Protein AF-A0A4Q6XRD0-F1 (afdb_monomer_lite)

Foldseek 3Di:
DPPVVVVCVVVVLVVLVVVLVVLVVVLVVLVVVQLVVLVVLVVVLVLLVVLLVLLLVLLLVLLVDDDPVSNVVSLVSNVVSLVVVVVSDDPPDPLCPQLNVLSVVSNVLSPDPRRDSVVSNVSSVSNVVSVCRVSVVSVVCSVVPDPVSVVVSVVSVVVSVVSVVVVVVVVVVPDDPPPPPPPPDPPDPDDDDDDDDDDDDDDDDDDDDDD

Organism: NCBI:txid2484750

pLDDT: mean 85.6, std 15.15, range [43.78, 98.25]

Radius of gyration: 39.35 Å; chains: 1; bounding box: 60×69×116 Å

Structure (mmCIF, N/CA/C/O backbone):
data_AF-A0A4Q6XRD0-F1
#
_entry.id   AF-A0A4Q6XRD0-F1
#
loop_
_atom_site.group_PDB
_atom_site.id
_atom_site.type_symbol
_atom_site.label_atom_id
_atom_site.label_alt_id
_atom_site.label_comp_id
_atom_site.label_asym_id
_atom_site.label_entity_id
_atom_site.label_seq_id
_atom_site.pdbx_PDB_ins_code
_atom_site.Cartn_x
_atom_site.Cartn_y
_atom_site.Cartn_z
_atom_site.occupancy
_atom_site.B_iso_or_equiv
_atom_site.auth_seq_id
_atom_site.auth_comp_id
_atom_site.auth_asym_id
_atom_site.auth_atom_id
_atom_site.pdbx_PDB_model_num
ATOM 1 N N . MET A 1 1 ? 32.239 2.045 -54.491 1.00 56.75 1 MET A N 1
ATOM 2 C CA . MET A 1 1 ? 32.049 1.843 -53.040 1.00 56.75 1 MET A CA 1
ATOM 3 C C . MET A 1 1 ? 33.299 1.148 -52.545 1.00 56.75 1 MET A C 1
ATOM 5 O O . MET A 1 1 ? 33.632 0.115 -53.117 1.00 56.75 1 MET A O 1
ATOM 9 N N . ASP A 1 2 ? 34.027 1.763 -51.616 1.00 71.25 2 ASP A N 1
ATOM 10 C CA . ASP A 1 2 ? 35.333 1.263 -51.177 1.00 71.25 2 ASP A CA 1
ATOM 11 C C . ASP A 1 2 ? 35.175 -0.155 -50.598 1.00 71.25 2 ASP A C 1
ATOM 13 O O . ASP A 1 2 ? 34.312 -0.333 -49.731 1.00 71.25 2 ASP A O 1
ATOM 17 N N . PRO A 1 3 ? 35.925 -1.177 -51.058 1.00 70.69 3 PRO A N 1
ATOM 18 C CA . PRO A 1 3 ? 35.856 -2.535 -50.507 1.00 70.69 3 PRO A CA 1
ATOM 19 C C . PRO A 1 3 ? 36.027 -2.546 -48.983 1.00 70.69 3 PRO A C 1
ATOM 21 O O . PRO A 1 3 ? 35.338 -3.296 -48.299 1.00 70.69 3 PRO A O 1
ATOM 24 N N . GLN A 1 4 ? 36.805 -1.599 -48.455 1.00 73.62 4 GLN A N 1
ATOM 25 C CA . GLN A 1 4 ? 36.983 -1.385 -47.025 1.00 73.62 4 GLN A CA 1
ATOM 26 C C . GLN A 1 4 ? 35.662 -1.115 -46.276 1.00 73.62 4 GLN A C 1
ATOM 28 O O . GLN A 1 4 ? 35.529 -1.544 -45.141 1.00 73.62 4 GLN A O 1
ATOM 33 N N . ILE A 1 5 ? 34.652 -0.468 -46.878 1.00 69.31 5 ILE A N 1
ATOM 34 C CA . ILE A 1 5 ? 33.365 -0.151 -46.216 1.00 69.31 5 ILE A CA 1
ATOM 35 C C . ILE A 1 5 ? 32.494 -1.403 -46.018 1.00 69.31 5 ILE A C 1
ATOM 37 O O . ILE A 1 5 ? 31.750 -1.489 -45.041 1.00 69.31 5 ILE A O 1
ATOM 41 N N . LYS A 1 6 ? 32.569 -2.386 -46.924 1.00 74.94 6 LYS A N 1
ATOM 42 C CA . LYS A 1 6 ? 31.751 -3.608 -46.832 1.00 74.94 6 LYS A CA 1
ATOM 43 C C . LYS A 1 6 ? 32.192 -4.518 -45.686 1.00 74.94 6 LYS A C 1
ATOM 45 O O . LYS A 1 6 ? 31.341 -5.170 -45.086 1.00 74.94 6 LYS A O 1
ATOM 50 N N . ASP A 1 7 ? 33.476 -4.498 -45.340 1.00 81.88 7 ASP A N 1
ATOM 51 C CA . ASP A 1 7 ? 34.045 -5.368 -44.308 1.00 81.88 7 ASP A CA 1
ATOM 52 C C . ASP A 1 7 ? 33.628 -4.958 -42.881 1.00 81.88 7 ASP A C 1
ATOM 54 O O . ASP A 1 7 ? 33.492 -5.812 -42.005 1.00 81.88 7 ASP A O 1
ATOM 58 N N . TRP A 1 8 ? 33.325 -3.674 -42.643 1.00 79.25 8 TRP A N 1
ATOM 59 C CA . TRP A 1 8 ? 32.849 -3.183 -41.336 1.00 79.25 8 TRP A CA 1
ATOM 60 C C . TRP A 1 8 ? 31.328 -3.262 -41.153 1.00 79.25 8 TRP A C 1
ATOM 62 O O . TRP A 1 8 ? 30.826 -3.025 -40.055 1.00 79.25 8 TRP A O 1
ATOM 72 N N . LEU A 1 9 ? 30.567 -3.603 -42.195 1.00 76.88 9 LEU A N 1
ATOM 73 C CA . LEU A 1 9 ? 29.106 -3.583 -42.134 1.00 76.88 9 LEU A CA 1
ATOM 74 C C . LEU A 1 9 ? 28.507 -4.684 -41.226 1.00 76.88 9 LEU A C 1
ATOM 76 O O . LEU A 1 9 ? 27.666 -4.354 -40.384 1.00 76.88 9 LEU A O 1
ATOM 80 N N . PRO A 1 10 ? 28.934 -5.964 -41.305 1.00 82.75 10 PRO A N 1
ATOM 81 C CA . PRO A 1 10 ? 28.426 -7.015 -40.419 1.00 82.75 10 PRO A CA 1
ATOM 82 C C . PRO A 1 10 ? 28.615 -6.751 -38.910 1.00 82.75 10 PRO A C 1
ATOM 84 O O . PRO A 1 10 ? 27.637 -6.905 -38.173 1.00 82.75 10 PRO A O 1
ATOM 87 N N . PRO A 1 11 ? 29.797 -6.327 -38.404 1.00 85.38 11 PRO A N 1
ATOM 88 C CA . PRO A 1 11 ? 29.962 -6.071 -36.973 1.00 85.38 11 PRO A CA 1
ATOM 89 C C . PRO A 1 11 ? 29.129 -4.879 -36.482 1.00 85.38 11 PRO A C 1
ATOM 91 O O . PRO A 1 11 ? 28.622 -4.923 -35.362 1.00 85.38 11 PRO A O 1
ATOM 94 N N . VAL A 1 12 ? 28.910 -3.851 -37.312 1.00 81.94 12 VAL A N 1
ATOM 95 C CA . VAL A 1 12 ? 28.032 -2.716 -36.968 1.00 81.94 12 VAL A CA 1
ATOM 96 C C . VAL A 1 12 ? 26.572 -3.161 -36.838 1.00 81.94 12 VAL A C 1
ATOM 98 O O . VAL A 1 12 ? 25.898 -2.773 -35.884 1.00 81.94 12 VAL A O 1
ATOM 101 N N . ILE A 1 13 ? 26.091 -4.021 -37.742 1.00 81.25 13 ILE A N 1
ATOM 102 C CA . ILE A 1 13 ? 24.742 -4.606 -37.650 1.00 81.25 13 ILE A CA 1
ATOM 103 C C . ILE A 1 13 ? 24.612 -5.461 -36.383 1.00 81.25 13 ILE A C 1
ATOM 105 O O . ILE A 1 13 ? 23.622 -5.338 -35.661 1.00 81.25 13 ILE A O 1
ATOM 109 N N . GLY A 1 14 ? 25.616 -6.291 -36.083 1.00 85.75 14 GLY A N 1
ATOM 110 C CA . GLY A 1 14 ? 25.645 -7.106 -34.867 1.00 85.75 14 GLY A CA 1
ATOM 111 C C . GLY A 1 14 ? 25.597 -6.263 -33.590 1.00 85.75 14 GLY A C 1
ATOM 112 O O . GLY A 1 14 ? 24.813 -6.558 -32.688 1.00 85.75 14 GLY A O 1
ATOM 113 N N . LEU A 1 15 ? 26.367 -5.172 -33.538 1.00 87.44 15 LEU A N 1
ATOM 114 C CA . LEU A 1 15 ? 26.357 -4.223 -32.423 1.00 87.44 15 LEU A CA 1
ATOM 115 C C . LEU A 1 15 ? 24.984 -3.557 -32.255 1.00 87.44 15 LEU A C 1
ATOM 117 O O . LEU A 1 15 ? 24.461 -3.502 -31.142 1.00 87.44 15 LEU A O 1
ATOM 121 N N . ALA A 1 16 ? 24.380 -3.089 -33.351 1.00 84.44 16 ALA A N 1
ATOM 122 C CA . ALA A 1 16 ? 23.056 -2.471 -33.328 1.00 84.44 16 ALA A CA 1
ATOM 123 C C . ALA A 1 16 ? 21.972 -3.459 -32.862 1.00 84.44 16 ALA A C 1
ATOM 125 O O . ALA A 1 16 ? 21.151 -3.121 -32.009 1.00 84.44 16 ALA A O 1
ATOM 126 N N . GLY A 1 17 ? 22.003 -4.698 -33.361 1.00 87.75 17 GLY A N 1
ATOM 127 C CA . GLY A 1 17 ? 21.098 -5.764 -32.930 1.00 87.75 17 GLY A CA 1
ATOM 128 C C . GLY A 1 17 ? 21.258 -6.104 -31.446 1.00 87.75 17 GLY A C 1
ATOM 129 O O . GLY A 1 17 ? 20.265 -6.188 -30.723 1.00 87.75 17 GLY A O 1
ATOM 130 N N . GLY A 1 18 ? 22.500 -6.224 -30.967 1.00 92.62 18 GLY A N 1
ATOM 131 C CA . GLY A 1 18 ? 22.804 -6.447 -29.553 1.00 92.62 18 GLY A CA 1
ATOM 132 C C . GLY A 1 18 ? 22.316 -5.311 -28.650 1.00 92.62 18 GLY A C 1
ATOM 133 O O . GLY A 1 18 ? 21.754 -5.573 -27.587 1.00 92.62 18 GLY A O 1
ATOM 134 N N . LEU A 1 19 ? 22.447 -4.055 -29.092 1.00 91.94 19 LEU A N 1
ATOM 135 C CA . LEU A 1 19 ? 21.937 -2.890 -28.366 1.00 91.94 19 LEU A CA 1
ATOM 136 C C . LEU A 1 19 ? 20.408 -2.924 -28.243 1.00 91.94 19 LEU A C 1
ATOM 138 O O . LEU A 1 19 ? 19.878 -2.739 -27.148 1.00 91.94 19 LEU A O 1
ATOM 142 N N . VAL A 1 20 ? 19.695 -3.197 -29.340 1.00 91.56 20 VAL A N 1
ATOM 143 C CA . VAL A 1 20 ? 18.227 -3.307 -29.327 1.00 91.56 20 VAL A CA 1
ATOM 144 C C . VAL A 1 20 ? 17.778 -4.452 -28.418 1.00 91.56 20 VAL A C 1
ATOM 146 O O . VAL A 1 20 ? 16.895 -4.256 -27.583 1.00 91.56 20 VAL A O 1
ATOM 149 N N . ALA A 1 21 ? 18.415 -5.622 -28.518 1.00 94.06 21 ALA A N 1
ATOM 150 C CA . ALA A 1 21 ? 18.130 -6.753 -27.640 1.00 94.06 21 ALA A CA 1
ATOM 151 C C . ALA A 1 21 ? 18.360 -6.400 -26.158 1.00 94.06 21 ALA A C 1
ATOM 153 O O . ALA A 1 21 ? 17.515 -6.699 -25.312 1.00 94.06 21 ALA A O 1
ATOM 154 N N . GLY A 1 22 ? 19.454 -5.696 -25.848 1.00 95.56 22 GLY A N 1
ATOM 155 C CA . GLY A 1 22 ? 19.749 -5.204 -24.502 1.00 95.56 22 GLY A CA 1
ATOM 156 C C . GLY A 1 22 ? 18.691 -4.232 -23.970 1.00 95.56 22 GLY A C 1
ATOM 157 O O . GLY A 1 22 ? 18.263 -4.357 -22.823 1.00 95.56 22 GLY A O 1
ATOM 158 N N . LEU A 1 23 ? 18.203 -3.307 -24.804 1.00 93.94 23 LEU A N 1
ATOM 159 C CA . LEU A 1 23 ? 17.133 -2.371 -24.436 1.00 93.94 23 LEU A CA 1
ATOM 160 C C . LEU A 1 23 ? 15.799 -3.085 -24.172 1.00 93.94 23 LEU A C 1
ATOM 162 O O . LEU A 1 23 ? 15.094 -2.739 -23.223 1.00 93.94 23 LEU A O 1
ATOM 166 N N . ILE A 1 24 ? 15.467 -4.109 -24.964 1.00 94.19 24 ILE A N 1
ATOM 167 C CA . ILE A 1 24 ? 14.272 -4.941 -24.750 1.00 94.19 24 ILE A CA 1
ATOM 168 C C . ILE A 1 24 ? 14.383 -5.724 -23.433 1.00 94.19 24 ILE A C 1
ATOM 170 O O . ILE A 1 24 ? 13.422 -5.780 -22.658 1.00 94.19 24 ILE A O 1
ATOM 174 N N . ALA A 1 25 ? 15.554 -6.294 -23.140 1.00 96.50 25 ALA A N 1
ATOM 175 C CA . ALA A 1 25 ? 15.803 -6.979 -21.874 1.00 96.50 25 ALA A CA 1
ATOM 176 C C . ALA A 1 25 ? 15.676 -6.017 -20.678 1.00 96.50 25 ALA A C 1
ATOM 178 O O . ALA A 1 25 ? 14.995 -6.332 -19.700 1.00 96.50 25 ALA A O 1
ATOM 179 N N . ALA A 1 26 ? 16.247 -4.812 -20.779 1.00 93.62 26 ALA A N 1
ATOM 180 C CA . ALA A 1 26 ? 16.130 -3.774 -19.755 1.00 93.62 26 ALA A CA 1
ATOM 181 C C . ALA A 1 26 ? 14.670 -3.339 -19.526 1.00 93.62 26 ALA A C 1
ATOM 183 O O . ALA A 1 26 ? 14.238 -3.207 -18.380 1.00 93.62 26 ALA A O 1
ATOM 184 N N . MET A 1 27 ? 13.887 -3.173 -20.598 1.00 94.06 27 MET A N 1
ATOM 185 C CA . MET A 1 27 ? 12.453 -2.876 -20.514 1.00 94.06 27 MET A CA 1
ATOM 186 C C . MET A 1 27 ? 11.699 -3.969 -19.753 1.00 94.06 27 MET A C 1
ATOM 188 O O . MET A 1 27 ? 10.930 -3.675 -18.839 1.00 94.06 27 MET A O 1
ATOM 192 N N . SER A 1 28 ? 11.953 -5.230 -20.101 1.00 94.31 28 SER A N 1
ATOM 193 C CA . SER A 1 28 ? 11.305 -6.386 -19.474 1.00 94.31 28 SER A CA 1
ATOM 194 C C . SER A 1 28 ? 11.608 -6.453 -17.974 1.00 94.31 28 SER A C 1
ATOM 196 O O . SER A 1 28 ? 10.705 -6.669 -17.166 1.00 94.31 28 SER A O 1
ATOM 198 N N . ALA A 1 29 ? 12.859 -6.182 -17.586 1.00 94.12 29 ALA A N 1
ATOM 199 C CA . ALA A 1 29 ? 13.263 -6.118 -16.184 1.00 94.12 29 ALA A CA 1
ATOM 200 C C . ALA A 1 29 ? 12.547 -4.992 -15.417 1.00 94.12 29 ALA A C 1
ATOM 202 O O . ALA A 1 29 ? 12.096 -5.195 -14.288 1.00 94.12 29 ALA A O 1
ATOM 203 N N . VAL A 1 30 ? 12.401 -3.810 -16.027 1.00 93.38 30 VAL A N 1
ATOM 204 C CA . VAL A 1 30 ? 11.703 -2.685 -15.390 1.00 93.38 30 VAL A CA 1
ATOM 205 C C . VAL A 1 30 ? 10.213 -2.941 -15.232 1.00 93.38 30 VAL A C 1
ATOM 207 O O . VAL A 1 30 ? 9.686 -2.688 -14.151 1.00 93.38 30 VAL A O 1
ATOM 210 N N . ILE A 1 31 ? 9.553 -3.492 -16.250 1.00 92.12 31 ILE A N 1
ATOM 211 C CA . ILE A 1 31 ? 8.142 -3.889 -16.155 1.00 92.12 31 ILE A CA 1
ATOM 212 C C . ILE A 1 31 ? 7.956 -4.903 -15.019 1.00 92.12 31 ILE A C 1
ATOM 214 O O . ILE A 1 31 ? 7.056 -4.747 -14.197 1.00 92.12 31 ILE A O 1
ATOM 218 N N . GLY A 1 32 ? 8.841 -5.901 -14.919 1.00 94.12 32 GLY A N 1
ATOM 219 C CA . GLY A 1 32 ? 8.807 -6.877 -13.829 1.00 94.12 32 GLY A CA 1
ATOM 220 C C . GLY A 1 32 ? 8.921 -6.228 -12.446 1.00 94.12 32 GLY A C 1
ATOM 221 O O . GLY A 1 32 ? 8.143 -6.543 -11.544 1.00 94.12 32 GLY A O 1
ATOM 222 N N . LYS A 1 33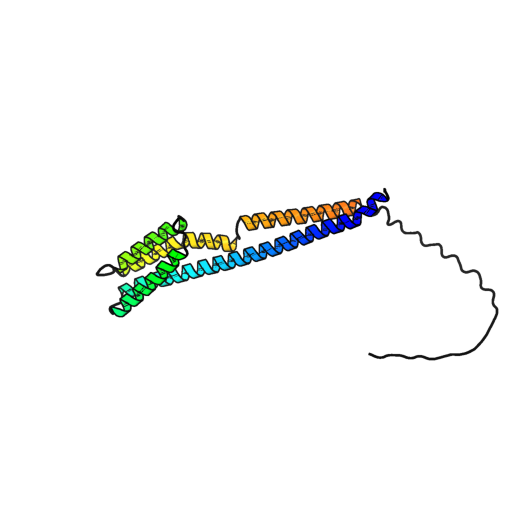 ? 9.844 -5.272 -12.281 1.00 94.12 33 LYS A N 1
ATOM 223 C CA . LYS A 1 33 ? 10.010 -4.533 -11.022 1.00 94.12 33 LYS A CA 1
ATOM 224 C C . LYS A 1 33 ? 8.784 -3.676 -10.688 1.00 94.12 33 LYS A C 1
ATOM 226 O O . LYS A 1 33 ? 8.352 -3.666 -9.539 1.00 94.12 33 LYS A O 1
ATOM 231 N N . GLU A 1 34 ? 8.224 -2.972 -11.668 1.00 94.44 34 GLU A N 1
ATOM 232 C CA . GLU A 1 34 ?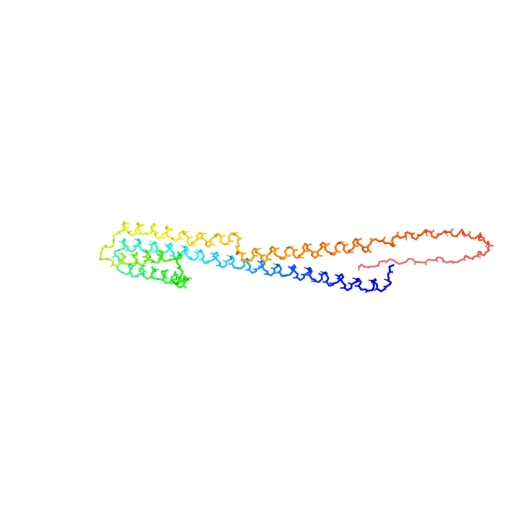 7.037 -2.127 -11.491 1.00 94.44 34 GLU A CA 1
ATOM 233 C C . GLU A 1 34 ? 5.810 -2.951 -11.090 1.00 94.44 34 GLU A C 1
ATOM 235 O O . GLU A 1 34 ? 5.121 -2.582 -10.139 1.00 94.44 34 GLU A O 1
ATOM 240 N N . ASN A 1 35 ? 5.586 -4.097 -11.740 1.00 93.12 35 ASN A N 1
ATOM 241 C CA . ASN A 1 35 ? 4.512 -5.021 -11.377 1.00 93.12 35 ASN A CA 1
ATOM 242 C C . ASN A 1 35 ? 4.652 -5.475 -9.921 1.00 93.12 35 ASN A C 1
ATOM 244 O O . ASN A 1 35 ? 3.696 -5.386 -9.154 1.00 93.12 35 ASN A O 1
ATOM 248 N N . LYS A 1 36 ? 5.865 -5.864 -9.506 1.00 95.94 36 LYS A N 1
ATOM 249 C CA . LYS A 1 36 ? 6.118 -6.298 -8.129 1.00 95.94 36 LYS A CA 1
ATOM 250 C C . LYS A 1 36 ? 5.899 -5.182 -7.105 1.00 95.94 36 LYS A C 1
ATOM 252 O O . LYS A 1 36 ? 5.325 -5.422 -6.048 1.00 95.94 36 LYS A O 1
ATOM 257 N N . ILE A 1 37 ? 6.329 -3.960 -7.414 1.00 95.62 37 ILE A N 1
ATOM 258 C CA . ILE A 1 37 ? 6.101 -2.795 -6.549 1.00 95.62 37 ILE A CA 1
ATOM 259 C C . ILE A 1 37 ? 4.604 -2.483 -6.448 1.00 95.62 37 ILE A C 1
ATOM 261 O O . ILE A 1 37 ? 4.114 -2.204 -5.356 1.00 95.62 37 ILE A O 1
ATOM 265 N N . SER A 1 38 ? 3.868 -2.571 -7.558 1.00 95.19 38 SER A N 1
ATOM 266 C CA . SER A 1 38 ? 2.417 -2.372 -7.571 1.00 95.19 38 SER A CA 1
ATOM 267 C C . SER A 1 38 ? 1.698 -3.422 -6.718 1.00 95.19 38 SER A C 1
ATOM 269 O O . SER A 1 38 ? 0.850 -3.059 -5.906 1.00 95.19 38 SER A O 1
ATOM 271 N N . GLU A 1 39 ? 2.094 -4.697 -6.810 1.00 96.19 39 GLU A N 1
ATOM 272 C CA . GLU A 1 39 ? 1.597 -5.772 -5.938 1.00 96.19 39 GLU A CA 1
ATOM 273 C C . GLU A 1 39 ? 1.872 -5.489 -4.455 1.00 96.19 39 GLU A C 1
ATOM 275 O O . GLU A 1 39 ? 0.970 -5.611 -3.628 1.00 96.19 39 GLU A O 1
ATOM 280 N N . PHE A 1 40 ? 3.094 -5.077 -4.100 1.00 96.62 40 PHE A N 1
ATOM 281 C CA . PHE A 1 40 ? 3.432 -4.742 -2.714 1.00 96.62 40 PHE A CA 1
ATOM 282 C C . PHE A 1 40 ? 2.626 -3.551 -2.193 1.00 96.62 40 PHE A C 1
ATOM 284 O O . PHE A 1 40 ? 2.148 -3.586 -1.060 1.00 96.62 40 PHE A O 1
ATOM 291 N N . ARG A 1 41 ? 2.413 -2.522 -3.021 1.00 95.69 41 ARG A N 1
ATOM 292 C CA . ARG A 1 41 ? 1.595 -1.363 -2.649 1.00 95.69 41 ARG A CA 1
ATOM 293 C C . ARG A 1 41 ? 0.119 -1.739 -2.495 1.00 95.69 41 ARG A C 1
ATOM 295 O O . ARG A 1 41 ? -0.518 -1.265 -1.563 1.00 95.69 41 ARG A O 1
ATOM 302 N N . GLN A 1 42 ? -0.424 -2.606 -3.350 1.00 97.06 42 GLN A N 1
ATOM 303 C CA . GLN A 1 42 ? -1.784 -3.137 -3.188 1.00 97.06 42 GLN A CA 1
ATOM 304 C C . GLN A 1 42 ? -1.925 -3.914 -1.879 1.00 97.06 42 GLN A C 1
ATOM 306 O O . GLN A 1 42 ? -2.821 -3.615 -1.096 1.00 97.06 42 GLN A O 1
ATOM 311 N N . ALA A 1 43 ? -0.992 -4.828 -1.596 1.00 97.44 43 ALA A N 1
ATOM 312 C CA . ALA A 1 43 ? -0.983 -5.588 -0.350 1.00 97.44 43 ALA A CA 1
ATOM 313 C C . ALA A 1 43 ? -0.903 -4.675 0.885 1.00 97.44 43 ALA A C 1
ATOM 315 O O . ALA A 1 43 ? -1.594 -4.912 1.874 1.00 97.44 43 ALA A O 1
ATOM 316 N N . TRP A 1 44 ? -0.107 -3.604 0.815 1.00 97.06 44 TRP A N 1
ATOM 317 C CA . TRP A 1 44 ? -0.049 -2.585 1.862 1.00 97.06 44 TRP A CA 1
ATOM 318 C C . TRP A 1 44 ? -1.383 -1.832 2.017 1.00 97.06 44 TRP A C 1
ATOM 320 O O . TRP A 1 44 ? -1.881 -1.728 3.135 1.00 97.06 44 TRP A O 1
ATOM 330 N N . ILE A 1 45 ? -2.016 -1.382 0.921 1.00 96.94 45 ILE A N 1
ATOM 331 C CA . ILE A 1 45 ? -3.325 -0.692 0.955 1.00 96.94 45 ILE A CA 1
ATOM 332 C C . ILE A 1 45 ? -4.390 -1.597 1.583 1.00 96.94 45 ILE A C 1
ATOM 334 O O . ILE A 1 45 ? -5.183 -1.146 2.411 1.00 96.94 45 ILE A O 1
ATOM 338 N N . ASP A 1 46 ? -4.433 -2.863 1.174 1.00 98.06 46 ASP A N 1
ATOM 339 C CA . ASP A 1 46 ? -5.432 -3.812 1.654 1.00 98.06 46 ASP A CA 1
ATOM 340 C C . ASP A 1 46 ? -5.211 -4.151 3.130 1.00 98.06 46 ASP A C 1
ATOM 342 O O . ASP A 1 46 ? -6.174 -4.164 3.898 1.00 98.06 46 ASP A O 1
ATOM 346 N N . ALA A 1 47 ? -3.956 -4.310 3.564 1.00 97.81 47 ALA A N 1
ATOM 347 C CA . ALA A 1 47 ? -3.625 -4.457 4.979 1.00 97.81 47 ALA A CA 1
ATOM 348 C C . ALA A 1 47 ? -4.067 -3.235 5.804 1.00 97.81 47 ALA A C 1
ATOM 350 O O . ALA A 1 47 ? -4.690 -3.410 6.851 1.00 97.81 47 ALA A O 1
ATOM 351 N N . GLN A 1 48 ? -3.840 -2.011 5.310 1.00 97.50 48 GLN A N 1
ATOM 352 C CA . GLN A 1 48 ? -4.297 -0.796 5.996 1.00 97.50 48 GLN A CA 1
ATOM 353 C C . GLN A 1 48 ? -5.819 -0.708 6.090 1.00 97.50 48 GLN A C 1
ATOM 355 O O . GLN A 1 48 ? -6.354 -0.351 7.137 1.00 97.50 48 GLN A O 1
ATOM 360 N N . ARG A 1 49 ? -6.547 -1.088 5.036 1.00 97.69 49 ARG A N 1
ATOM 361 C CA . ARG A 1 49 ? -8.017 -1.144 5.078 1.00 97.69 49 ARG A CA 1
ATOM 362 C C . ARG A 1 49 ? -8.525 -2.157 6.102 1.00 97.69 49 ARG A C 1
ATOM 364 O O . ARG A 1 49 ? -9.488 -1.860 6.805 1.00 97.69 49 ARG A O 1
ATOM 371 N N . ILE A 1 50 ? -7.892 -3.327 6.186 1.00 98.25 50 ILE A N 1
ATOM 372 C CA . ILE A 1 50 ? -8.248 -4.375 7.151 1.00 98.25 50 ILE A CA 1
ATOM 373 C C . ILE A 1 50 ? -8.014 -3.893 8.582 1.00 98.25 50 ILE A C 1
ATOM 375 O O . ILE A 1 50 ? -8.894 -4.059 9.428 1.00 98.25 50 ILE A O 1
ATOM 379 N N . ASP A 1 51 ? -6.869 -3.270 8.858 1.00 98.12 51 ASP A N 1
ATOM 380 C CA . ASP A 1 51 ? -6.556 -2.798 10.207 1.00 98.12 51 ASP A CA 1
ATOM 381 C C . ASP A 1 51 ? -7.448 -1.626 10.630 1.00 98.12 51 ASP A C 1
ATOM 383 O O . ASP A 1 51 ? -7.975 -1.651 11.740 1.00 98.12 51 ASP A O 1
ATOM 387 N N . LEU A 1 52 ? -7.742 -0.673 9.736 1.00 97.81 52 LEU A N 1
ATOM 388 C CA . LEU A 1 52 ? -8.712 0.399 10.005 1.00 97.81 52 LEU A CA 1
ATOM 389 C C . LEU A 1 52 ? -10.124 -0.149 10.268 1.00 97.81 52 LEU A C 1
ATOM 391 O O . LEU A 1 52 ? -10.821 0.315 11.173 1.00 97.81 52 LEU A O 1
ATOM 395 N N . ALA A 1 53 ? -10.563 -1.149 9.499 1.00 97.69 53 ALA A N 1
ATOM 396 C CA . ALA A 1 53 ? -11.857 -1.792 9.714 1.00 97.69 53 ALA A CA 1
ATOM 397 C C . ALA A 1 53 ? -11.903 -2.539 11.056 1.00 97.69 53 ALA A C 1
ATOM 399 O O . ALA A 1 53 ? -12.883 -2.416 11.787 1.00 97.69 53 ALA A O 1
ATOM 400 N N . THR A 1 54 ? -10.834 -3.263 11.395 1.00 97.88 54 THR A N 1
ATOM 401 C CA . THR A 1 54 ? -10.710 -4.000 12.661 1.00 97.88 54 THR A CA 1
ATOM 402 C C . THR A 1 54 ? -10.748 -3.039 13.842 1.00 97.88 54 THR A C 1
ATOM 404 O O . THR A 1 54 ? -11.608 -3.159 14.708 1.00 97.88 54 THR A O 1
ATOM 407 N N . LEU A 1 55 ? -9.881 -2.028 13.832 1.00 96.81 55 LEU A N 1
ATOM 408 C CA . LEU A 1 55 ? -9.793 -1.012 14.873 1.00 96.81 55 LEU A CA 1
ATOM 409 C C . LEU A 1 55 ? -11.144 -0.321 15.111 1.00 96.81 55 LEU A C 1
ATOM 411 O O . LEU A 1 55 ? -11.617 -0.229 16.243 1.00 96.81 55 LEU A O 1
ATOM 415 N N . THR A 1 56 ? -11.802 0.132 14.044 1.00 96.00 56 THR A N 1
ATOM 416 C CA . THR A 1 56 ? -13.070 0.860 14.186 1.00 96.00 56 THR A CA 1
ATOM 417 C C . THR A 1 56 ? -14.228 -0.043 14.610 1.00 96.00 56 THR A C 1
ATOM 419 O O . THR A 1 56 ? -15.142 0.418 15.298 1.00 96.00 56 THR A O 1
ATOM 422 N N . ALA A 1 57 ? -14.208 -1.324 14.233 1.00 96.19 57 ALA A N 1
ATOM 423 C CA . ALA A 1 57 ? -15.182 -2.306 14.695 1.00 96.19 57 ALA A CA 1
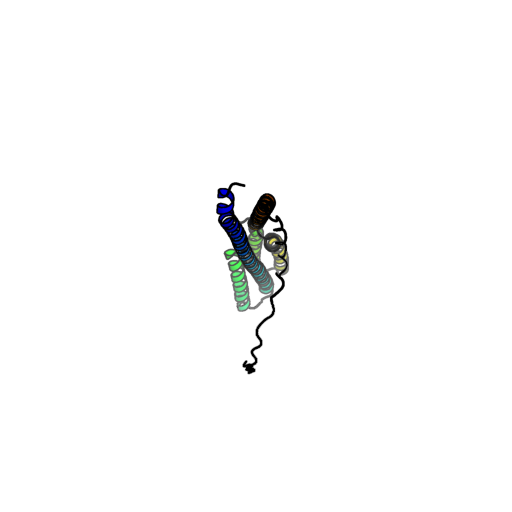ATOM 424 C C . ALA A 1 57 ? -15.006 -2.610 16.188 1.00 96.19 57 ALA A C 1
ATOM 426 O O . ALA A 1 57 ? -15.990 -2.576 16.932 1.00 96.19 57 ALA A O 1
ATOM 427 N N . GLU A 1 58 ? -13.768 -2.838 16.635 1.00 97.19 58 GLU A N 1
ATOM 428 C CA . GLU A 1 58 ? -13.479 -3.132 18.040 1.00 97.19 58 GLU A CA 1
ATOM 429 C C . GLU A 1 58 ? -13.790 -1.947 18.952 1.00 97.19 58 GLU A C 1
ATOM 431 O O . GLU A 1 58 ? -14.357 -2.147 20.024 1.00 97.19 58 GLU A O 1
ATOM 436 N N . ALA A 1 59 ? -13.545 -0.711 18.507 1.00 96.06 59 ALA A N 1
ATOM 437 C CA . ALA A 1 59 ? -13.906 0.482 19.270 1.00 96.06 59 ALA A CA 1
ATOM 438 C C . ALA A 1 59 ? -15.415 0.584 19.543 1.00 96.06 59 ALA A C 1
ATOM 440 O O . ALA A 1 59 ? -15.846 0.830 20.670 1.00 96.06 59 ALA A O 1
ATOM 441 N N . VAL A 1 60 ? -16.245 0.350 18.521 1.00 93.62 60 VAL A N 1
ATOM 442 C CA . VAL A 1 60 ? -17.707 0.385 18.677 1.00 93.62 60 VAL A CA 1
ATOM 443 C C . VAL A 1 60 ? -18.195 -0.787 19.530 1.00 93.62 60 VAL A C 1
ATOM 445 O O . VAL A 1 60 ? -19.091 -0.613 20.358 1.00 93.62 60 VAL A O 1
ATOM 448 N N . ALA A 1 61 ? -17.616 -1.973 19.345 1.00 94.12 61 ALA A N 1
ATOM 449 C CA . ALA A 1 61 ? -18.002 -3.157 20.100 1.00 94.12 61 ALA A CA 1
ATOM 450 C C . ALA A 1 61 ? -17.594 -3.065 21.579 1.00 94.12 61 ALA A C 1
ATOM 452 O O . ALA A 1 61 ? -18.348 -3.500 22.446 1.00 94.12 61 ALA A O 1
ATOM 453 N N . TYR A 1 62 ? -16.457 -2.434 21.879 1.00 94.44 62 TYR A N 1
ATOM 454 C CA . TYR A 1 62 ? -15.983 -2.178 23.237 1.00 94.44 62 TYR A CA 1
ATOM 455 C C . TYR A 1 62 ? -16.995 -1.377 24.070 1.00 94.44 62 TYR A C 1
ATOM 457 O O . TYR A 1 62 ? -17.226 -1.692 25.238 1.00 94.44 62 TYR A O 1
ATOM 465 N N . ALA A 1 63 ? -17.646 -0.374 23.473 1.00 91.75 63 ALA A N 1
ATOM 466 C CA . ALA A 1 63 ? -18.620 0.462 24.177 1.00 91.75 63 ALA A CA 1
ATOM 467 C C . ALA A 1 63 ? -19.921 -0.265 24.536 1.00 91.75 63 ALA A C 1
ATOM 469 O O . ALA A 1 63 ? -20.545 0.063 25.541 1.00 91.75 63 ALA A O 1
ATOM 470 N N . GLY A 1 64 ? -20.330 -1.242 23.721 1.00 90.31 64 GLY A N 1
ATOM 471 C CA . GLY A 1 64 ? -21.511 -2.068 23.987 1.00 90.31 64 GLY A CA 1
ATOM 472 C C . GLY A 1 64 ? -21.233 -3.280 24.876 1.00 90.31 64 GLY A C 1
ATOM 473 O O . GLY A 1 64 ? -22.169 -3.972 25.270 1.00 90.31 64 GLY A O 1
ATOM 474 N N . GLU A 1 65 ? -19.965 -3.563 25.169 1.00 93.88 65 GLU A N 1
ATOM 475 C CA . GLU A 1 65 ? -19.573 -4.729 25.947 1.00 93.88 65 GLU A CA 1
ATOM 476 C C . GLU A 1 65 ? -19.804 -4.491 27.444 1.00 93.88 65 GLU A C 1
ATOM 478 O O . GLU A 1 65 ? -19.541 -3.409 27.973 1.00 93.88 65 GLU A O 1
ATOM 483 N N . ILE A 1 66 ? -20.287 -5.515 28.143 1.00 92.12 66 ILE A N 1
ATOM 484 C CA . ILE A 1 66 ? -20.549 -5.463 29.591 1.00 92.12 66 ILE A CA 1
ATOM 485 C C . ILE A 1 66 ? -19.549 -6.358 30.325 1.00 92.12 66 ILE A C 1
ATOM 487 O O . ILE A 1 66 ? -19.145 -6.060 31.449 1.00 92.12 66 ILE A O 1
ATOM 491 N N . GLU A 1 67 ? -19.105 -7.436 29.679 1.00 95.81 67 GLU A N 1
ATOM 492 C CA . GLU A 1 67 ? -18.179 -8.390 30.268 1.00 95.81 67 GLU A CA 1
ATOM 493 C C . GLU A 1 67 ? -16.744 -7.836 30.271 1.00 95.81 67 GLU A C 1
ATOM 495 O O . GLU A 1 67 ? -16.172 -7.520 29.226 1.00 95.81 67 GLU A O 1
ATOM 500 N N . SER A 1 68 ? -16.136 -7.722 31.457 1.00 93.31 68 SER A N 1
ATOM 501 C CA . SER A 1 68 ? -14.801 -7.123 31.602 1.00 93.31 68 SER A CA 1
ATOM 502 C C . SER A 1 68 ? -13.705 -7.902 30.866 1.00 93.31 68 SER A C 1
ATOM 504 O O . SER A 1 68 ? -12.781 -7.283 30.348 1.00 93.31 68 SER A O 1
ATOM 506 N N . SER A 1 69 ? -13.794 -9.234 30.812 1.00 95.75 69 SER A N 1
ATOM 507 C CA . SER A 1 69 ? -12.869 -10.097 30.058 1.00 95.75 69 SER A CA 1
ATOM 508 C C . SER A 1 69 ? -12.884 -9.735 28.571 1.00 95.75 69 SER A C 1
ATOM 510 O O . SER A 1 69 ? -11.846 -9.415 27.996 1.00 95.75 69 SER A O 1
ATOM 512 N N . LYS A 1 70 ? -14.080 -9.663 27.977 1.00 96.19 70 LYS A N 1
ATOM 513 C CA . LYS A 1 70 ? -14.271 -9.276 26.578 1.00 96.19 70 LYS A CA 1
ATOM 514 C C . LYS A 1 70 ? -13.834 -7.843 26.309 1.00 96.19 70 LYS A C 1
ATOM 516 O O . LYS A 1 70 ? -13.255 -7.587 25.263 1.00 96.19 70 LYS A O 1
ATOM 521 N N . LYS A 1 71 ? -14.039 -6.901 27.237 1.00 94.94 71 LYS A N 1
ATOM 522 C CA . LYS A 1 71 ? -13.502 -5.536 27.080 1.00 94.94 71 LYS A CA 1
ATOM 523 C C . LYS A 1 71 ? -11.986 -5.526 26.927 1.00 94.94 71 LYS A C 1
ATOM 525 O O . LYS A 1 71 ? -11.479 -4.831 26.051 1.00 94.94 71 LYS A O 1
ATOM 530 N N . VAL A 1 72 ? -11.277 -6.301 27.747 1.00 95.88 72 VAL A N 1
ATOM 531 C CA . VAL A 1 72 ? -9.814 -6.423 27.659 1.00 95.88 72 VAL A CA 1
ATOM 532 C C . VAL A 1 72 ? -9.404 -7.037 26.321 1.00 95.88 72 VAL A C 1
ATOM 534 O O . VAL A 1 72 ? -8.507 -6.511 25.670 1.00 95.88 72 VAL A O 1
ATOM 537 N N . GLU A 1 73 ? -10.085 -8.093 25.873 1.00 97.19 73 GLU A N 1
ATOM 538 C CA . GLU A 1 73 ? -9.820 -8.719 24.570 1.00 97.19 73 GLU A CA 1
ATOM 539 C C . GLU A 1 73 ? -10.030 -7.744 23.403 1.00 97.19 73 GLU A C 1
ATOM 541 O O . GLU A 1 73 ? -9.171 -7.629 22.529 1.00 97.19 73 GLU A O 1
ATOM 546 N N . ARG A 1 74 ? -11.134 -6.989 23.411 1.00 96.81 74 ARG A N 1
ATOM 547 C CA . ARG A 1 74 ? -11.439 -5.984 22.380 1.00 96.81 74 ARG A CA 1
ATOM 548 C C . ARG A 1 74 ? -10.433 -4.844 22.369 1.00 96.81 74 ARG A C 1
ATOM 550 O O . ARG A 1 74 ? -9.996 -4.423 21.301 1.00 96.81 74 ARG A O 1
ATOM 557 N N . LEU A 1 75 ? -10.038 -4.361 23.546 1.00 96.69 75 LEU A N 1
ATOM 558 C CA . LEU A 1 75 ? -9.014 -3.326 23.667 1.00 96.69 75 LEU A CA 1
ATOM 559 C C . LEU A 1 75 ? -7.657 -3.826 23.155 1.00 96.69 75 LEU A C 1
ATOM 561 O O . LEU A 1 75 ? -6.984 -3.111 22.422 1.00 96.69 75 LEU A O 1
ATOM 565 N N . ALA A 1 76 ? -7.285 -5.069 23.468 1.00 97.88 76 ALA A N 1
ATOM 566 C CA . ALA A 1 76 ? -6.063 -5.679 22.953 1.00 97.88 76 ALA A CA 1
ATOM 567 C C . ALA A 1 76 ? -6.098 -5.852 21.424 1.00 97.88 76 ALA A C 1
ATOM 569 O O . ALA A 1 76 ? -5.092 -5.618 20.754 1.00 97.88 76 ALA A O 1
ATOM 570 N N . ALA A 1 77 ? -7.248 -6.227 20.854 1.00 98.00 77 ALA A N 1
ATOM 571 C CA . ALA A 1 77 ? -7.433 -6.326 19.407 1.00 98.00 77 ALA A CA 1
ATOM 572 C C . ALA A 1 77 ? -7.351 -4.953 18.716 1.00 98.00 77 ALA A C 1
ATOM 574 O O . ALA A 1 77 ? -6.691 -4.827 17.680 1.00 98.00 77 ALA A O 1
ATOM 575 N N . PHE A 1 78 ? -7.956 -3.923 19.318 1.00 98.00 78 PHE A N 1
ATOM 576 C CA . PHE A 1 78 ? -7.801 -2.530 18.901 1.00 98.00 78 PHE A CA 1
ATOM 577 C C . PHE A 1 78 ? -6.322 -2.120 18.906 1.00 98.00 78 PHE A C 1
ATOM 579 O O . PHE A 1 78 ? -5.823 -1.641 17.892 1.00 98.00 78 PHE A O 1
ATOM 586 N N . ASP A 1 79 ? -5.607 -2.370 20.005 1.00 97.94 79 ASP A N 1
ATOM 587 C CA . ASP A 1 79 ? -4.203 -1.979 20.169 1.00 97.94 79 ASP A CA 1
ATOM 588 C C . ASP A 1 79 ? -3.267 -2.688 19.208 1.00 97.94 79 ASP A C 1
ATOM 590 O O . ASP A 1 79 ? -2.359 -2.073 18.651 1.00 97.94 79 ASP A O 1
ATOM 594 N N . ALA A 1 80 ? -3.512 -3.970 18.955 1.00 98.25 80 ALA A N 1
ATOM 595 C CA . ALA A 1 80 ? -2.762 -4.712 17.960 1.00 98.25 80 ALA A CA 1
ATOM 596 C C . ALA A 1 80 ? -2.956 -4.118 16.556 1.00 98.25 80 ALA A C 1
ATOM 598 O O . ALA A 1 80 ? -1.983 -3.968 15.817 1.00 98.25 80 ALA A O 1
ATOM 599 N N . ALA A 1 81 ? -4.190 -3.762 16.179 1.00 98.12 81 ALA A N 1
ATOM 600 C CA . ALA A 1 81 ? -4.465 -3.120 14.894 1.00 98.12 81 ALA A CA 1
ATOM 601 C C . ALA A 1 81 ? -3.853 -1.711 14.818 1.00 98.12 81 ALA A C 1
ATOM 603 O O . ALA A 1 81 ? -3.250 -1.367 13.801 1.00 98.12 81 ALA A O 1
ATOM 604 N N . HIS A 1 82 ? -3.942 -0.936 15.902 1.00 97.06 82 HIS A N 1
ATOM 605 C CA . HIS A 1 82 ? -3.353 0.397 16.001 1.00 97.06 82 HIS A CA 1
ATOM 606 C C . HIS A 1 82 ? -1.832 0.356 15.814 1.00 97.06 82 HIS A C 1
ATOM 608 O O . HIS A 1 82 ? -1.304 0.996 14.908 1.00 97.06 82 HIS A O 1
ATOM 614 N N . ALA A 1 83 ? -1.140 -0.499 16.572 1.00 96.38 83 ALA A N 1
ATOM 615 C CA . ALA A 1 83 ? 0.306 -0.665 16.471 1.00 96.38 83 ALA A CA 1
ATOM 616 C C . ALA A 1 83 ? 0.742 -1.134 15.074 1.00 96.38 83 ALA A C 1
ATOM 618 O O . ALA A 1 83 ? 1.771 -0.701 14.563 1.00 96.38 83 ALA A O 1
ATOM 619 N N . ARG A 1 84 ? -0.036 -2.003 14.409 1.00 97.44 84 ARG A N 1
ATOM 620 C CA . ARG A 1 84 ? 0.260 -2.403 13.023 1.00 97.44 84 ARG A CA 1
ATOM 621 C C . ARG A 1 84 ? 0.183 -1.230 12.047 1.00 97.44 84 ARG A C 1
ATOM 623 O O . ARG A 1 84 ? 1.010 -1.173 11.141 1.00 97.44 84 ARG A O 1
ATOM 630 N N . ILE A 1 85 ? -0.776 -0.319 12.218 1.00 95.50 85 ILE A N 1
ATOM 631 C CA . ILE A 1 85 ? -0.864 0.906 11.411 1.00 95.50 85 ILE A CA 1
ATOM 632 C C . ILE A 1 85 ? 0.354 1.788 11.692 1.00 95.50 85 ILE A C 1
ATOM 634 O O . ILE A 1 85 ? 1.053 2.148 10.750 1.00 95.50 85 ILE A O 1
ATOM 638 N N . GLU A 1 86 ? 0.664 2.061 12.961 1.00 93.19 86 GLU A N 1
ATOM 639 C CA . GLU A 1 86 ? 1.808 2.900 13.342 1.00 93.19 86 GLU A CA 1
ATOM 640 C C . GLU A 1 86 ? 3.149 2.362 12.833 1.00 93.19 86 GLU A C 1
ATOM 642 O O . GLU A 1 86 ? 3.987 3.134 12.387 1.00 93.19 86 GLU A O 1
ATOM 647 N N . LEU A 1 87 ? 3.355 1.042 12.852 1.00 94.62 87 LEU A N 1
ATOM 648 C CA . LEU A 1 87 ? 4.597 0.428 12.370 1.00 94.62 87 LEU A CA 1
ATOM 649 C C . LEU A 1 87 ? 4.726 0.430 10.841 1.00 94.62 87 LEU A C 1
ATOM 651 O O . LEU A 1 87 ? 5.836 0.280 10.327 1.00 94.62 87 LEU A O 1
ATOM 655 N N . ARG A 1 88 ? 3.612 0.524 10.105 1.00 92.69 88 ARG A N 1
ATOM 656 C CA . ARG A 1 88 ? 3.627 0.603 8.635 1.00 92.69 88 ARG A CA 1
ATOM 657 C C . ARG A 1 88 ? 3.763 2.024 8.129 1.00 92.69 88 ARG A C 1
ATOM 659 O O . ARG A 1 88 ? 4.283 2.201 7.028 1.00 92.69 88 ARG A O 1
ATOM 666 N N . GLU A 1 89 ? 3.258 2.988 8.886 1.00 90.75 89 GLU A N 1
ATOM 667 C CA . GLU A 1 89 ? 3.303 4.384 8.496 1.00 90.75 89 GLU A CA 1
ATOM 668 C C . GLU A 1 89 ? 4.589 5.051 8.949 1.00 90.75 89 GLU A C 1
ATOM 670 O O . GLU A 1 89 ? 5.082 4.847 10.055 1.00 90.75 89 GLU A O 1
ATOM 675 N N . ASN A 1 90 ? 5.137 5.885 8.072 1.00 85.12 90 ASN A N 1
ATOM 676 C CA . ASN A 1 90 ? 6.262 6.718 8.438 1.00 85.12 90 ASN A CA 1
ATOM 677 C C . ASN A 1 90 ? 5.754 7.864 9.330 1.00 85.12 90 ASN A C 1
ATOM 679 O O . ASN A 1 90 ? 4.933 8.667 8.874 1.00 85.12 90 ASN A O 1
ATOM 683 N N . PRO A 1 91 ? 6.223 7.990 10.585 1.00 75.56 91 PRO A N 1
ATOM 684 C CA . PRO A 1 91 ? 5.702 8.999 11.494 1.00 75.56 91 PRO A CA 1
ATOM 685 C C . PRO A 1 91 ? 5.962 10.438 11.032 1.00 75.56 91 PRO A C 1
ATOM 687 O O . PRO A 1 91 ? 5.241 11.344 11.456 1.00 75.56 91 PRO A O 1
ATOM 690 N N . GLU A 1 92 ? 6.947 10.643 10.160 1.00 78.62 92 GLU A N 1
ATOM 691 C CA . GLU A 1 92 ? 7.334 11.948 9.621 1.00 78.62 92 GLU A CA 1
ATOM 692 C C . GLU A 1 92 ? 6.471 12.396 8.430 1.00 78.62 92 GLU A C 1
ATOM 694 O O . GLU A 1 92 ? 6.550 13.551 8.014 1.00 78.62 92 GLU A O 1
ATOM 699 N N . GLU A 1 93 ? 5.631 11.515 7.879 1.00 83.94 93 GLU A N 1
ATOM 700 C CA . GLU A 1 93 ? 4.799 11.847 6.723 1.00 83.94 93 GLU A CA 1
ATOM 701 C C . GLU A 1 93 ? 3.489 12.532 7.130 1.00 83.94 93 GLU A C 1
ATOM 703 O O . GLU A 1 93 ? 2.702 12.030 7.940 1.00 83.94 93 GLU A O 1
ATOM 708 N N . GLU A 1 94 ? 3.239 13.691 6.513 1.00 88.81 94 GLU A N 1
ATOM 709 C CA . GLU A 1 94 ? 2.063 14.531 6.764 1.00 88.81 94 GLU A CA 1
ATOM 710 C C . GLU A 1 94 ? 0.747 13.825 6.387 1.00 88.81 94 GLU A C 1
ATOM 712 O O . GLU A 1 94 ? -0.289 14.063 7.008 1.00 88.81 94 GLU A O 1
ATOM 717 N N . GLU A 1 95 ? 0.790 12.903 5.417 1.00 88.94 95 GLU A N 1
ATOM 718 C CA . GLU A 1 95 ? -0.396 12.259 4.835 1.00 88.94 95 GLU A CA 1
ATOM 719 C C . GLU A 1 95 ? -1.228 11.457 5.852 1.00 88.94 95 GLU A C 1
ATOM 721 O O . GLU A 1 95 ? -2.447 11.346 5.703 1.00 88.94 95 GLU A O 1
ATOM 726 N N . TRP A 1 96 ? -0.589 10.928 6.900 1.00 92.94 96 TRP A N 1
ATOM 727 C CA . TRP A 1 96 ? -1.236 10.109 7.933 1.00 92.94 96 TRP A CA 1
ATOM 728 C C . TRP A 1 96 ? -1.385 10.812 9.280 1.00 92.94 96 TRP A C 1
ATOM 730 O O . TRP A 1 96 ? -1.930 10.228 10.215 1.00 92.94 96 TRP A O 1
ATOM 740 N N . THR A 1 97 ? -0.931 12.058 9.413 1.00 92.38 97 THR A N 1
ATOM 741 C CA . THR A 1 97 ? -0.988 12.794 10.686 1.00 92.38 97 THR A CA 1
ATOM 742 C C . THR A 1 97 ? -2.422 12.978 11.175 1.00 92.38 97 THR A C 1
ATOM 744 O O . THR A 1 97 ? -2.711 12.719 12.341 1.00 92.38 97 THR A O 1
ATOM 747 N N . ALA A 1 98 ? -3.343 13.346 10.279 1.00 93.31 98 ALA A N 1
ATOM 748 C CA . ALA A 1 98 ? -4.755 13.506 10.626 1.00 93.31 98 ALA A CA 1
ATOM 749 C C . ALA A 1 98 ? -5.403 12.180 11.052 1.00 93.31 98 ALA A C 1
ATOM 751 O O . ALA A 1 98 ? -6.181 12.149 11.999 1.00 93.31 98 ALA A O 1
ATOM 752 N N . VAL A 1 99 ? -5.059 11.076 10.381 1.00 95.19 99 VAL A N 1
ATOM 753 C CA . VAL A 1 99 ? -5.578 9.750 10.737 1.00 95.19 99 VAL A CA 1
ATOM 754 C C . VAL A 1 99 ? -5.090 9.356 12.126 1.00 95.19 99 VAL A C 1
ATOM 756 O O . VAL A 1 99 ? -5.907 8.990 12.959 1.00 95.19 99 VAL A O 1
ATOM 759 N N . ARG A 1 100 ? -3.786 9.486 12.397 1.00 94.06 100 ARG A N 1
ATOM 760 C CA . ARG A 1 100 ? -3.184 9.154 13.698 1.00 94.06 100 ARG A CA 1
ATOM 761 C C . ARG A 1 100 ? -3.820 9.933 14.845 1.00 94.06 100 ARG A C 1
ATOM 763 O O . ARG A 1 100 ? -4.275 9.320 15.800 1.00 94.06 100 ARG A O 1
ATOM 770 N N . ALA A 1 101 ? -3.968 11.249 14.690 1.00 94.50 101 ALA A N 1
ATOM 771 C CA . ALA A 1 101 ? -4.619 12.083 15.699 1.00 94.50 101 ALA A CA 1
ATOM 772 C C . ALA A 1 101 ? -6.048 11.607 16.028 1.00 94.50 101 ALA A C 1
ATOM 774 O O . ALA A 1 101 ? -6.453 11.592 17.190 1.00 94.50 101 ALA A O 1
ATOM 775 N N . GLU A 1 102 ? -6.811 11.177 15.020 1.00 96.12 102 GLU A N 1
ATOM 776 C CA . GLU A 1 102 ? -8.156 10.636 15.230 1.00 96.12 102 GLU A CA 1
ATOM 777 C C . GLU A 1 102 ? -8.158 9.225 15.839 1.00 96.12 102 GLU A C 1
ATOM 779 O O . GLU A 1 102 ? -9.071 8.892 16.597 1.00 96.12 102 GLU A O 1
ATOM 784 N N . LEU A 1 103 ? -7.153 8.395 15.542 1.00 95.94 103 LEU A N 1
ATOM 785 C CA . LEU A 1 103 ? -6.984 7.073 16.156 1.00 95.94 103 LEU A CA 1
ATOM 786 C C . LEU A 1 103 ? -6.632 7.187 17.647 1.00 95.94 103 LEU A C 1
ATOM 788 O O . LEU A 1 103 ? -7.235 6.491 18.467 1.00 95.94 103 LEU A O 1
ATOM 792 N N . ASP A 1 104 ? -5.738 8.111 18.000 1.00 95.38 104 ASP A N 1
ATOM 793 C CA . ASP A 1 104 ? -5.375 8.411 19.388 1.00 95.38 104 ASP A CA 1
ATOM 794 C C . ASP A 1 104 ? -6.584 8.933 20.168 1.00 95.38 104 ASP A C 1
ATOM 796 O O . ASP A 1 104 ? -6.925 8.414 21.233 1.00 95.38 104 ASP A O 1
ATOM 800 N N . ALA A 1 105 ? -7.315 9.892 19.595 1.00 95.50 105 ALA A N 1
ATOM 801 C CA . ALA A 1 105 ? -8.529 10.417 20.210 1.00 95.50 105 ALA A CA 1
ATOM 802 C C . ALA A 1 105 ? -9.622 9.341 20.359 1.00 95.50 105 ALA A C 1
ATOM 804 O O . ALA A 1 105 ? -10.358 9.328 21.348 1.00 95.50 105 ALA A O 1
ATOM 805 N N . LEU A 1 106 ? -9.727 8.401 19.409 1.00 96.38 106 LEU A N 1
ATOM 806 C CA . LEU A 1 106 ? -10.645 7.265 19.518 1.00 96.38 106 LEU A CA 1
ATOM 807 C C . LEU A 1 106 ? -10.268 6.350 20.678 1.00 96.38 106 LEU A C 1
ATOM 809 O O . LEU A 1 106 ? -11.145 5.914 21.425 1.00 96.38 106 LEU A O 1
ATOM 813 N N . ARG A 1 107 ? -8.973 6.079 20.846 1.00 96.06 107 ARG A N 1
ATOM 814 C CA . ARG A 1 107 ? -8.469 5.303 21.975 1.00 96.06 107 ARG A CA 1
ATOM 815 C C . ARG A 1 107 ? -8.794 5.980 23.304 1.00 96.06 107 ARG A C 1
ATOM 817 O O . ARG A 1 107 ? -9.289 5.316 24.213 1.00 96.06 107 ARG A O 1
ATOM 824 N N . GLU A 1 108 ? -8.558 7.283 23.421 1.00 95.06 108 GLU A N 1
ATOM 825 C CA . GLU A 1 108 ? -8.906 8.050 24.623 1.00 95.06 108 GLU A CA 1
ATOM 826 C C . GLU A 1 108 ? -10.409 7.984 24.928 1.00 95.06 108 GLU A C 1
ATOM 828 O O . GLU A 1 108 ? -10.803 7.763 26.075 1.00 95.06 108 GLU A O 1
ATOM 833 N N . ASP A 1 109 ? -11.255 8.100 23.901 1.00 94.50 109 ASP A N 1
ATOM 834 C CA . ASP A 1 109 ? -12.708 7.999 24.043 1.00 94.50 109 ASP A CA 1
ATOM 835 C C . ASP A 1 109 ? -13.160 6.612 24.530 1.00 94.50 109 ASP A C 1
ATOM 837 O O . ASP A 1 109 ? -14.093 6.518 25.333 1.00 94.50 109 ASP A O 1
ATOM 841 N N . MET A 1 110 ? -12.490 5.535 24.102 1.00 94.44 110 MET A N 1
ATOM 842 C CA . MET A 1 110 ? -12.755 4.179 24.598 1.00 94.44 110 MET A CA 1
ATOM 843 C C . MET A 1 110 ? -12.408 4.019 26.080 1.00 94.44 110 MET A C 1
ATOM 845 O O . MET A 1 110 ? -13.073 3.269 26.790 1.00 94.44 110 MET A O 1
ATOM 849 N N . LEU A 1 111 ? -11.381 4.709 26.573 1.00 93.62 111 LEU A N 1
ATOM 850 C CA . LEU A 1 111 ? -10.923 4.577 27.959 1.00 93.62 111 LEU A CA 1
ATOM 851 C C . LEU A 1 111 ? -11.733 5.423 28.956 1.00 93.62 111 LEU A C 1
ATOM 853 O O . LEU A 1 111 ? -11.501 5.343 30.164 1.00 93.62 111 LEU A O 1
ATOM 857 N N . LYS A 1 112 ? -12.715 6.204 28.486 1.00 92.81 112 LYS A N 1
ATOM 858 C CA . LYS A 1 112 ? -13.627 6.957 29.357 1.00 92.81 112 LYS A CA 1
ATOM 859 C C . LYS A 1 112 ? -14.459 6.014 30.248 1.00 92.81 112 LYS A C 1
ATOM 861 O O . LYS A 1 112 ? -14.843 4.934 29.799 1.00 92.81 112 LYS A O 1
ATOM 866 N N . PRO A 1 113 ? -14.826 6.426 31.483 1.00 87.44 113 PRO A N 1
ATOM 867 C CA . PRO A 1 113 ? -15.612 5.591 32.403 1.00 87.44 113 PRO A CA 1
ATOM 868 C C . PRO A 1 113 ? -16.939 5.094 31.817 1.00 87.44 113 PRO A C 1
ATOM 870 O O . PRO A 1 113 ? -17.368 3.976 32.096 1.00 87.44 113 PRO A O 1
ATOM 873 N N . VAL A 1 114 ? -17.578 5.926 30.992 1.00 86.75 114 VAL A N 1
ATOM 874 C CA . VAL A 1 114 ? -18.773 5.581 30.220 1.00 86.75 114 VAL A CA 1
ATOM 875 C C . VAL A 1 114 ? -18.516 5.999 28.772 1.00 86.75 114 VAL A C 1
ATOM 877 O O . VAL A 1 114 ? -18.708 7.170 28.438 1.00 86.75 114 VAL A O 1
ATOM 880 N N . PRO A 1 115 ? -18.027 5.083 27.919 1.00 85.19 115 PRO A N 1
ATOM 881 C CA . PRO A 1 115 ? -17.793 5.380 26.514 1.00 85.19 115 PRO A CA 1
ATOM 882 C C . PRO A 1 115 ? -19.121 5.657 25.808 1.00 85.19 115 PRO A C 1
ATOM 884 O O . PRO A 1 115 ? -20.044 4.840 25.846 1.00 85.19 115 PRO A O 1
ATOM 887 N N . GLU A 1 116 ? -19.226 6.801 25.140 1.00 90.06 116 GLU A N 1
ATOM 888 C CA . GLU A 1 116 ? -20.435 7.166 24.409 1.00 90.06 116 GLU A CA 1
ATOM 889 C C . GLU A 1 116 ? -20.436 6.505 23.025 1.00 90.06 116 GLU A C 1
ATOM 891 O O . GLU A 1 116 ? -19.667 6.863 22.133 1.00 90.06 116 GLU A O 1
ATOM 896 N N . THR A 1 117 ? -21.323 5.527 22.820 1.00 89.19 117 THR A N 1
ATOM 897 C CA . THR A 1 117 ? -21.365 4.744 21.573 1.00 89.19 117 THR A CA 1
ATOM 898 C C . THR A 1 117 ? -21.606 5.605 20.331 1.00 89.19 117 THR A C 1
ATOM 900 O O . THR A 1 117 ? -21.106 5.273 19.257 1.00 89.19 117 THR A O 1
ATOM 903 N N . VAL A 1 118 ? -22.378 6.692 20.453 1.00 89.44 118 VAL A N 1
ATOM 904 C CA . VAL A 1 118 ? -22.642 7.617 19.339 1.00 89.44 118 VAL A CA 1
ATOM 905 C C . VAL A 1 118 ? -21.362 8.359 18.955 1.00 89.44 118 VAL A C 1
ATOM 907 O O . VAL A 1 118 ? -20.955 8.278 17.800 1.00 89.44 118 VAL A O 1
ATOM 910 N N . ALA A 1 119 ? -20.659 8.944 19.928 1.00 90.62 119 ALA A N 1
ATOM 911 C CA . ALA A 1 119 ? -19.396 9.642 19.693 1.00 90.62 119 ALA A CA 1
ATOM 912 C C . ALA A 1 119 ? -18.335 8.739 19.035 1.00 90.62 119 ALA A C 1
ATOM 914 O O . ALA A 1 119 ? -17.672 9.147 18.083 1.00 90.62 119 ALA A O 1
ATOM 915 N N . LEU A 1 120 ? -18.221 7.477 19.468 1.00 92.81 120 LEU A N 1
ATOM 916 C CA . LEU A 1 120 ? -17.296 6.510 18.859 1.00 92.81 120 LEU A CA 1
ATOM 917 C C . LEU A 1 120 ? -17.671 6.166 17.407 1.00 92.81 120 LEU A C 1
ATOM 919 O O . LEU A 1 120 ? -16.794 5.970 16.563 1.00 92.81 120 LEU A O 1
ATOM 923 N N . ARG A 1 121 ? -18.971 6.091 17.090 1.00 92.81 121 ARG A N 1
ATOM 924 C CA . ARG A 1 121 ? -19.448 5.861 15.714 1.00 92.81 121 ARG A CA 1
ATOM 925 C C . ARG A 1 121 ? -19.188 7.057 14.810 1.00 92.81 121 ARG A C 1
ATOM 927 O O . ARG A 1 121 ? -18.830 6.842 13.651 1.00 92.81 121 ARG A O 1
ATOM 934 N N . ASP A 1 122 ? -19.361 8.266 15.328 1.00 93.94 122 ASP A N 1
ATOM 935 C CA . ASP A 1 122 ? -19.096 9.497 14.588 1.00 93.94 122 ASP A CA 1
ATOM 936 C C . ASP A 1 122 ? -17.597 9.639 14.326 1.00 93.94 122 ASP A C 1
ATOM 938 O O . ASP A 1 122 ? -17.185 9.808 13.179 1.00 93.94 122 ASP A O 1
ATOM 942 N N . ARG A 1 123 ? -16.758 9.412 15.344 1.00 94.69 123 ARG A N 1
ATOM 943 C CA . ARG A 1 123 ? -15.302 9.432 15.176 1.00 94.69 123 ARG A CA 1
ATOM 944 C C . ARG A 1 123 ? -14.805 8.367 14.203 1.00 94.69 123 ARG A C 1
ATOM 946 O O . ARG A 1 123 ? -13.924 8.642 13.393 1.00 94.69 123 ARG A O 1
ATOM 953 N N . ARG A 1 124 ? -15.407 7.172 14.198 1.00 94.88 124 ARG A N 1
ATOM 954 C CA . ARG A 1 124 ? -15.141 6.168 13.153 1.00 94.88 124 ARG A CA 1
ATOM 955 C C . ARG A 1 124 ? -15.335 6.753 11.753 1.00 94.88 124 ARG A C 1
ATOM 957 O O . ARG A 1 124 ? -14.525 6.469 10.875 1.00 94.88 124 ARG A O 1
ATOM 964 N N . MET A 1 125 ? -16.398 7.522 11.516 1.00 95.00 125 MET A N 1
ATOM 965 C CA . MET A 1 125 ? -16.622 8.135 10.204 1.00 95.00 125 MET A CA 1
ATOM 966 C C . MET A 1 125 ? -15.525 9.148 9.873 1.00 95.00 125 MET A C 1
ATOM 968 O O . MET A 1 125 ? -14.988 9.088 8.769 1.00 95.00 125 MET A O 1
ATOM 972 N N . THR A 1 126 ? -15.119 9.976 10.839 1.00 96.25 126 THR A N 1
ATOM 973 C CA . THR A 1 126 ? -13.999 10.918 10.689 1.00 96.25 126 THR A CA 1
ATOM 974 C C . THR A 1 126 ? -12.691 10.208 10.330 1.00 96.25 126 THR A C 1
ATOM 976 O O . THR A 1 126 ? -12.023 10.604 9.377 1.00 96.25 126 THR A O 1
ATOM 979 N N . ILE A 1 127 ? -12.356 9.104 11.009 1.00 96.62 127 ILE A N 1
ATOM 980 C CA . ILE A 1 127 ? -11.165 8.287 10.709 1.00 96.62 127 ILE A CA 1
ATOM 981 C C . ILE A 1 127 ? -11.220 7.751 9.278 1.00 96.62 127 ILE A C 1
ATOM 983 O O . ILE A 1 127 ? -10.242 7.845 8.535 1.00 96.62 127 ILE A O 1
ATOM 987 N N . LEU A 1 128 ? -12.364 7.192 8.871 1.00 95.88 128 LEU A N 1
ATOM 988 C CA . LEU A 1 128 ? -12.530 6.654 7.522 1.00 95.88 128 LEU A CA 1
ATOM 989 C C . LEU A 1 128 ? -12.417 7.751 6.461 1.00 95.88 128 LEU A C 1
ATOM 991 O O . LEU A 1 128 ? -11.886 7.499 5.381 1.00 95.88 128 LEU A O 1
ATOM 995 N N . GLU A 1 129 ? -12.904 8.956 6.742 1.00 96.25 129 GLU A N 1
ATOM 996 C CA . GLU A 1 129 ? -12.774 10.103 5.847 1.00 96.25 129 GLU A CA 1
ATOM 997 C C . GLU A 1 129 ? -11.333 10.597 5.744 1.00 96.25 129 GLU A C 1
ATOM 999 O O . GLU A 1 129 ? -10.838 10.752 4.625 1.00 96.25 129 GLU A O 1
ATOM 1004 N N . ALA A 1 130 ? -10.638 10.743 6.872 1.00 95.38 130 ALA A N 1
ATOM 1005 C CA . ALA A 1 130 ? -9.228 11.111 6.907 1.00 95.38 130 ALA A CA 1
ATOM 1006 C C . ALA A 1 130 ? -8.363 10.085 6.155 1.00 95.38 130 ALA A C 1
ATOM 1008 O O . ALA A 1 130 ? -7.537 10.459 5.324 1.00 95.38 130 ALA A O 1
ATOM 1009 N N . ALA A 1 131 ? -8.613 8.785 6.350 1.00 96.38 131 ALA A N 1
ATOM 1010 C CA . ALA A 1 131 ? -7.844 7.714 5.718 1.00 96.38 131 ALA A CA 1
ATOM 1011 C C . ALA A 1 131 ? -8.079 7.594 4.201 1.00 96.38 131 ALA A C 1
ATOM 1013 O O . ALA A 1 131 ? -7.240 7.047 3.481 1.00 96.38 131 ALA A O 1
ATOM 1014 N N . ARG A 1 132 ? -9.195 8.113 3.663 1.00 95.88 132 ARG A N 1
ATOM 1015 C CA . ARG A 1 132 ? -9.460 8.069 2.212 1.00 95.88 132 ARG A CA 1
ATOM 1016 C C . ARG A 1 132 ? -8.401 8.812 1.410 1.00 95.88 132 ARG A C 1
ATOM 1018 O O . ARG A 1 132 ? -8.111 8.375 0.298 1.00 95.88 132 ARG A O 1
ATOM 1025 N N . LEU A 1 133 ? -7.859 9.914 1.926 1.00 93.31 133 LEU A N 1
ATOM 1026 C CA . LEU A 1 133 ? -6.874 10.730 1.213 1.00 93.31 133 LEU A CA 1
ATOM 1027 C C . LEU A 1 133 ? -5.566 9.963 0.938 1.00 93.31 133 LEU A C 1
ATOM 1029 O O . LEU A 1 133 ? -5.299 9.717 -0.246 1.00 93.31 133 LEU A O 1
ATOM 1033 N N . PRO A 1 134 ? -4.802 9.504 1.953 1.00 94.62 134 PRO A N 1
ATOM 1034 C CA . PRO A 1 134 ? -3.557 8.767 1.727 1.00 94.62 134 PRO A CA 1
ATOM 1035 C C . PRO A 1 134 ? -3.793 7.465 0.953 1.00 94.62 134 PRO A C 1
ATOM 1037 O O . PRO A 1 134 ? -3.055 7.137 0.018 1.00 94.62 134 PRO A O 1
ATOM 1040 N N . LEU A 1 135 ? -4.879 6.740 1.247 1.00 96.19 135 LEU A N 1
ATOM 1041 C CA . LEU A 1 135 ? -5.202 5.501 0.534 1.00 96.19 135 LEU A CA 1
ATOM 1042 C C . LEU A 1 135 ? -5.526 5.747 -0.947 1.00 96.19 135 LEU A C 1
ATOM 1044 O O . LEU A 1 135 ? -5.141 4.951 -1.805 1.00 96.19 135 LEU A O 1
ATOM 1048 N N . LYS A 1 136 ? -6.215 6.844 -1.283 1.00 96.31 136 LYS A N 1
ATOM 1049 C CA . LYS A 1 136 ? -6.522 7.205 -2.676 1.00 96.31 136 LYS A CA 1
ATOM 1050 C C . LYS A 1 136 ? -5.283 7.688 -3.425 1.00 96.31 136 LYS A C 1
ATOM 1052 O O . LYS A 1 136 ? -5.144 7.360 -4.608 1.00 96.31 136 LYS A O 1
ATOM 1057 N N . ALA A 1 137 ? -4.393 8.430 -2.768 1.00 94.25 137 ALA A N 1
ATOM 1058 C CA . ALA A 1 137 ? -3.114 8.836 -3.344 1.00 94.25 137 ALA A CA 1
ATOM 1059 C C . ALA A 1 137 ? -2.292 7.598 -3.739 1.00 94.25 137 ALA A C 1
ATOM 1061 O O . ALA A 1 137 ? -1.957 7.413 -4.912 1.00 94.25 137 ALA A O 1
ATOM 1062 N N . ASN A 1 138 ? -2.117 6.668 -2.800 1.00 94.38 138 ASN A N 1
ATOM 1063 C CA . ASN A 1 138 ? -1.422 5.404 -3.027 1.00 94.38 138 ASN A CA 1
ATOM 1064 C C . ASN A 1 138 ? -2.093 4.537 -4.103 1.00 94.38 138 ASN A C 1
ATOM 1066 O O . ASN A 1 138 ? -1.420 4.000 -4.983 1.00 94.38 138 ASN A O 1
ATOM 1070 N N . TRP A 1 139 ? -3.425 4.448 -4.105 1.00 96.19 139 TRP A N 1
ATOM 1071 C CA . TRP A 1 139 ? -4.177 3.732 -5.141 1.00 96.19 139 TRP A CA 1
ATOM 1072 C C . TRP A 1 139 ? -3.998 4.334 -6.539 1.00 96.19 139 TRP A C 1
ATOM 1074 O O . TRP A 1 139 ? -3.983 3.620 -7.544 1.00 96.19 139 TRP A O 1
ATOM 1084 N N . THR A 1 140 ? -3.842 5.653 -6.624 1.00 95.88 140 THR A N 1
ATOM 1085 C CA . THR A 1 140 ? -3.572 6.326 -7.897 1.00 95.88 140 THR A CA 1
ATOM 1086 C C . THR A 1 140 ? -2.194 5.934 -8.421 1.00 95.88 140 THR A C 1
ATOM 1088 O O . THR A 1 140 ? -2.081 5.600 -9.597 1.00 95.88 140 THR A O 1
ATOM 1091 N N . ILE A 1 141 ? -1.181 5.856 -7.549 1.00 94.06 141 ILE A N 1
ATOM 1092 C CA . ILE A 1 141 ? 0.163 5.379 -7.909 1.00 94.06 141 ILE A CA 1
ATOM 1093 C C . ILE A 1 141 ? 0.114 3.930 -8.411 1.00 94.06 141 ILE A C 1
ATOM 1095 O O . ILE A 1 141 ? 0.692 3.639 -9.455 1.00 94.06 141 ILE A O 1
ATOM 1099 N N . VAL A 1 142 ? -0.632 3.042 -7.742 1.00 94.25 142 VAL A N 1
ATOM 1100 C CA . VAL A 1 142 ? -0.849 1.651 -8.197 1.00 94.25 142 VAL A CA 1
ATOM 1101 C C . VAL A 1 142 ? -1.390 1.606 -9.628 1.00 94.25 142 VAL A C 1
ATOM 1103 O O . VAL A 1 142 ? -0.910 0.830 -10.452 1.00 94.25 142 VAL A O 1
ATOM 1106 N N . LYS A 1 143 ? -2.389 2.442 -9.934 1.00 92.25 143 LYS A N 1
ATOM 1107 C CA . LYS A 1 143 ? -3.063 2.455 -11.239 1.00 92.25 143 LYS A CA 1
ATOM 1108 C C . LYS A 1 143 ? -2.225 3.073 -12.344 1.00 92.25 143 LYS A C 1
ATOM 1110 O O . LYS A 1 143 ? -2.248 2.593 -13.473 1.00 92.25 143 LYS A O 1
ATOM 1115 N N . THR A 1 144 ? -1.554 4.182 -12.050 1.00 92.00 144 THR A N 1
ATOM 1116 C CA . THR A 1 144 ? -0.820 4.937 -13.069 1.00 92.00 144 THR A CA 1
ATOM 1117 C C . THR A 1 144 ? 0.633 4.500 -13.205 1.00 92.00 144 THR A C 1
ATOM 1119 O O . THR A 1 144 ? 1.286 4.895 -14.168 1.00 92.00 144 THR A O 1
ATOM 1122 N N . GLY A 1 145 ? 1.144 3.727 -12.247 1.00 92.25 145 GLY A N 1
ATOM 1123 C CA . GLY A 1 145 ? 2.563 3.429 -12.092 1.00 92.25 145 GLY A CA 1
ATOM 1124 C C . GLY A 1 145 ? 3.345 4.594 -11.479 1.00 92.25 145 GLY A C 1
ATOM 1125 O O . GLY A 1 145 ? 2.890 5.746 -11.447 1.00 92.25 145 GLY A O 1
ATOM 1126 N N . GLU A 1 146 ? 4.562 4.301 -11.018 1.00 92.12 146 GLU A N 1
ATOM 1127 C CA . GLU A 1 146 ? 5.451 5.322 -10.456 1.00 92.12 146 GLU A CA 1
ATOM 1128 C C . GLU A 1 146 ? 5.871 6.331 -11.543 1.00 92.12 146 GLU A C 1
ATOM 1130 O O . GLU A 1 146 ? 6.228 5.937 -12.664 1.00 92.12 146 GLU A O 1
ATOM 1135 N N . PRO A 1 147 ? 5.898 7.646 -11.245 1.00 92.38 147 PRO A N 1
ATOM 1136 C CA . PRO A 1 147 ? 6.318 8.671 -12.203 1.00 92.38 147 PRO A CA 1
ATOM 1137 C C . PRO A 1 147 ? 7.690 8.399 -12.836 1.00 92.38 147 PRO A C 1
ATOM 1139 O O . PRO A 1 147 ? 7.870 8.612 -14.036 1.00 92.38 147 PRO A O 1
ATOM 1142 N N . TRP A 1 148 ? 8.646 7.894 -12.052 1.00 91.31 148 TRP A N 1
ATOM 1143 C CA . TRP A 1 148 ? 9.984 7.570 -12.544 1.00 91.31 148 TRP A CA 1
ATOM 1144 C C . TRP A 1 148 ? 9.986 6.386 -13.521 1.00 91.31 148 TRP A C 1
ATOM 1146 O O . TRP A 1 148 ? 10.601 6.483 -14.584 1.00 91.31 148 TRP A O 1
ATOM 1156 N N . PHE A 1 149 ? 9.244 5.308 -13.233 1.00 91.25 149 PHE A N 1
ATOM 1157 C CA . PHE A 1 149 ? 9.151 4.163 -14.148 1.00 91.25 149 PHE A CA 1
ATOM 1158 C C . PHE A 1 149 ? 8.509 4.553 -15.478 1.00 91.25 149 PHE A C 1
ATOM 1160 O O . PHE A 1 149 ? 8.988 4.140 -16.532 1.00 91.25 149 PHE A O 1
ATOM 1167 N N . ARG A 1 150 ? 7.487 5.417 -15.463 1.00 91.75 150 ARG A N 1
ATOM 1168 C CA . ARG A 1 150 ? 6.896 5.956 -16.698 1.00 91.75 150 ARG A CA 1
ATOM 1169 C C . ARG A 1 150 ? 7.916 6.709 -17.551 1.00 91.75 150 ARG A C 1
ATOM 1171 O O . ARG A 1 150 ? 8.003 6.464 -18.752 1.00 91.75 150 ARG A O 1
ATOM 1178 N N . ARG A 1 151 ? 8.717 7.587 -16.938 1.00 93.75 151 ARG A N 1
ATOM 1179 C CA . ARG A 1 151 ? 9.782 8.320 -17.645 1.00 93.75 151 ARG A CA 1
ATOM 1180 C C . ARG A 1 151 ? 10.823 7.368 -18.231 1.00 93.75 151 ARG A C 1
ATOM 1182 O O . ARG A 1 151 ? 11.191 7.519 -19.391 1.00 93.75 151 ARG A O 1
ATOM 1189 N N . PHE A 1 152 ? 11.246 6.368 -17.460 1.00 93.62 152 PHE A N 1
ATOM 1190 C CA . PHE A 1 152 ? 12.238 5.390 -17.899 1.00 93.62 152 PHE A CA 1
ATOM 1191 C C . PHE A 1 152 ? 11.742 4.526 -19.070 1.00 93.62 152 PHE A C 1
ATOM 1193 O O . PHE A 1 152 ? 12.454 4.371 -20.061 1.00 93.62 152 PHE A O 1
ATOM 1200 N N . LYS A 1 153 ? 10.498 4.030 -19.009 1.00 92.44 153 LYS A N 1
ATOM 1201 C CA . LYS A 1 153 ? 9.867 3.295 -20.118 1.00 92.44 153 LYS A CA 1
ATOM 1202 C C . LYS A 1 153 ? 9.828 4.141 -21.390 1.00 92.44 153 LYS A C 1
ATOM 1204 O O . LYS A 1 153 ? 10.265 3.683 -22.443 1.00 92.44 153 LYS A O 1
ATOM 1209 N N . ASN A 1 154 ? 9.385 5.394 -21.288 1.00 93.75 154 ASN A N 1
ATOM 1210 C CA . ASN A 1 154 ? 9.341 6.299 -22.437 1.00 93.75 154 ASN A CA 1
ATOM 1211 C C . ASN A 1 154 ? 10.740 6.544 -23.023 1.00 93.75 154 ASN A C 1
ATOM 1213 O O . ASN A 1 154 ? 10.898 6.528 -24.241 1.00 93.75 154 ASN A O 1
ATOM 1217 N N . ALA A 1 155 ? 11.762 6.705 -22.177 1.00 94.94 155 ALA A N 1
ATOM 1218 C CA . ALA A 1 155 ? 13.142 6.881 -22.625 1.00 94.94 155 ALA A CA 1
ATOM 1219 C C . ALA A 1 155 ? 13.667 5.659 -23.400 1.00 94.94 155 ALA A C 1
ATOM 1221 O O . ALA A 1 155 ? 14.246 5.826 -24.472 1.00 94.94 155 ALA A O 1
ATOM 1222 N N . ILE A 1 156 ? 13.418 4.436 -22.915 1.00 94.31 156 ILE A N 1
ATOM 1223 C CA . ILE A 1 156 ? 13.804 3.219 -23.646 1.00 94.31 156 ILE A CA 1
ATOM 1224 C C . ILE A 1 156 ? 13.041 3.103 -24.966 1.00 94.31 156 ILE A C 1
ATOM 1226 O O . ILE A 1 156 ? 13.648 2.762 -25.977 1.00 94.31 156 ILE A O 1
ATOM 1230 N N . ILE A 1 157 ? 11.734 3.386 -24.988 1.00 94.19 157 ILE A N 1
ATOM 1231 C CA . ILE A 1 157 ? 10.941 3.330 -26.225 1.00 94.19 157 ILE A CA 1
ATOM 1232 C C . ILE A 1 157 ? 11.538 4.273 -27.272 1.00 94.19 157 ILE A C 1
ATOM 1234 O O . ILE A 1 157 ? 11.775 3.854 -28.403 1.00 94.19 157 ILE A O 1
ATOM 1238 N N . VAL A 1 158 ? 11.855 5.513 -26.888 1.00 95.94 158 VAL A N 1
ATOM 1239 C CA . VAL A 1 158 ? 12.517 6.479 -27.777 1.00 95.94 158 VAL A CA 1
ATOM 1240 C C . VAL A 1 158 ? 13.876 5.953 -28.249 1.00 95.94 158 VAL A C 1
ATOM 1242 O O . VAL A 1 158 ? 14.172 6.039 -29.438 1.00 95.94 158 VAL A O 1
ATOM 1245 N N . ALA A 1 159 ? 14.677 5.357 -27.361 1.00 93.81 159 ALA A N 1
ATOM 1246 C CA . ALA A 1 159 ? 15.977 4.788 -27.717 1.00 93.81 159 ALA A CA 1
ATOM 1247 C C . ALA A 1 159 ? 15.862 3.616 -28.710 1.00 93.81 159 ALA A C 1
ATOM 1249 O O . ALA A 1 159 ? 16.625 3.556 -29.672 1.00 93.81 159 ALA A O 1
ATOM 1250 N N . ILE A 1 160 ? 14.888 2.717 -28.523 1.00 93.12 160 ILE A N 1
ATOM 1251 C CA . ILE A 1 160 ? 14.614 1.604 -29.443 1.00 93.12 160 ILE A CA 1
ATOM 1252 C C . ILE A 1 160 ? 14.174 2.144 -30.805 1.00 93.12 160 ILE A C 1
ATOM 1254 O O . ILE A 1 160 ? 14.723 1.738 -31.826 1.00 93.12 160 ILE A O 1
ATOM 1258 N N . VAL A 1 161 ? 13.220 3.080 -30.833 1.00 93.88 161 VAL A N 1
ATOM 1259 C CA . VAL A 1 161 ? 12.727 3.683 -32.083 1.00 93.88 161 VAL A CA 1
ATOM 1260 C C . VAL A 1 161 ? 13.862 4.382 -32.827 1.00 93.88 161 VAL A C 1
ATOM 1262 O O . VAL A 1 161 ? 14.001 4.192 -34.035 1.00 93.88 161 VAL A O 1
ATOM 1265 N N . ALA A 1 162 ? 14.710 5.135 -32.123 1.00 92.62 162 ALA A N 1
ATOM 1266 C CA . ALA A 1 162 ? 15.880 5.779 -32.708 1.00 92.62 162 ALA A CA 1
ATOM 1267 C C . ALA A 1 162 ? 16.868 4.749 -33.278 1.00 92.62 162 ALA A C 1
ATOM 1269 O O . ALA A 1 162 ? 17.266 4.872 -34.434 1.00 92.62 162 ALA A O 1
ATOM 1270 N N . ALA A 1 163 ? 17.214 3.705 -32.516 1.00 89.81 163 ALA A N 1
ATOM 1271 C CA . ALA A 1 163 ? 18.135 2.656 -32.956 1.00 89.81 163 ALA A CA 1
ATOM 1272 C C . ALA A 1 163 ? 17.621 1.908 -34.197 1.00 89.81 163 ALA A C 1
ATOM 1274 O O . ALA A 1 163 ? 18.372 1.702 -35.150 1.00 89.81 163 ALA A O 1
ATOM 1275 N N . VAL A 1 164 ? 16.332 1.554 -34.222 1.00 89.69 164 VAL A N 1
ATOM 1276 C CA . VAL A 1 164 ? 15.698 0.897 -35.374 1.00 89.69 164 VAL A CA 1
ATOM 1277 C C . VAL A 1 164 ? 15.658 1.833 -36.580 1.00 89.69 164 VAL A C 1
ATOM 1279 O O . VAL A 1 164 ? 16.015 1.418 -37.678 1.00 89.69 164 VAL A O 1
ATOM 1282 N N . THR A 1 165 ? 15.285 3.101 -36.389 1.00 90.56 165 THR A N 1
ATOM 1283 C CA . THR A 1 165 ? 15.226 4.087 -37.481 1.00 90.56 165 THR A CA 1
ATOM 1284 C C . THR A 1 165 ? 16.603 4.299 -38.101 1.00 90.56 165 THR A C 1
ATOM 1286 O O . THR A 1 165 ? 16.725 4.261 -39.320 1.00 90.56 165 THR A O 1
ATOM 1289 N N . ILE A 1 166 ? 17.645 4.457 -37.278 1.00 88.06 166 ILE A N 1
ATOM 1290 C CA . ILE A 1 166 ? 19.037 4.570 -37.737 1.00 88.06 166 ILE A CA 1
ATOM 1291 C C . ILE A 1 166 ? 19.462 3.297 -38.477 1.00 88.06 166 ILE A C 1
ATOM 1293 O O . ILE A 1 166 ? 20.040 3.378 -39.555 1.00 88.06 166 ILE A O 1
ATOM 1297 N N . GLY A 1 167 ? 19.148 2.117 -37.939 1.00 84.31 167 GLY A N 1
ATOM 1298 C CA . GLY A 1 167 ? 19.463 0.847 -38.594 1.00 84.31 167 GLY A CA 1
ATOM 1299 C C . GLY A 1 167 ? 18.814 0.720 -39.975 1.00 84.31 167 GLY A C 1
ATOM 1300 O O . GLY A 1 167 ? 19.480 0.339 -40.937 1.00 84.31 167 GLY A O 1
ATOM 1301 N N . VAL A 1 168 ? 17.537 1.095 -40.098 1.00 86.12 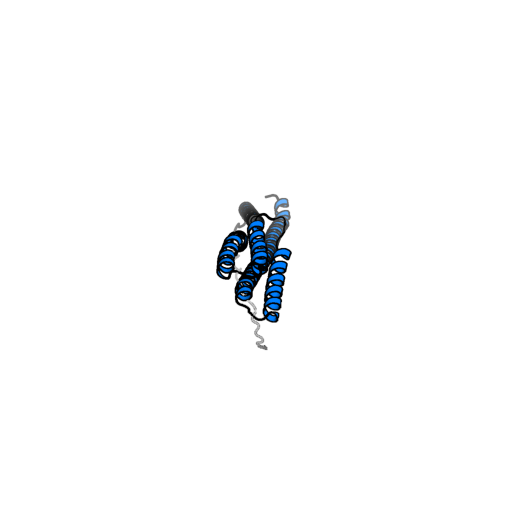168 VAL A N 1
ATOM 1302 C CA . VAL A 1 168 ? 16.794 1.069 -41.367 1.00 86.12 168 VAL A CA 1
ATOM 1303 C C . VAL A 1 168 ? 17.333 2.103 -42.353 1.00 86.12 168 VAL A C 1
ATOM 1305 O O . VAL A 1 168 ? 17.539 1.766 -43.516 1.00 86.12 168 VAL A O 1
ATOM 1308 N N . THR A 1 169 ? 17.596 3.342 -41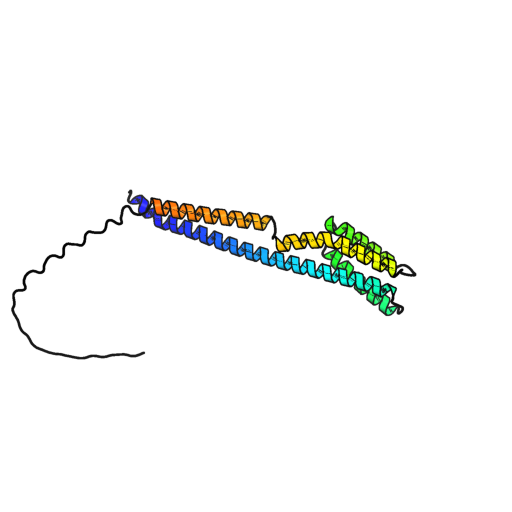.929 1.00 86.00 169 THR A N 1
ATOM 1309 C CA . THR A 1 169 ? 18.126 4.378 -42.832 1.00 86.00 169 THR A CA 1
ATOM 1310 C C . THR A 1 169 ? 19.515 4.023 -43.341 1.00 86.00 169 THR A C 1
ATOM 1312 O O . THR A 1 169 ? 19.770 4.180 -44.533 1.00 86.00 169 THR A O 1
ATOM 1315 N N . VAL A 1 170 ? 20.380 3.475 -42.482 1.00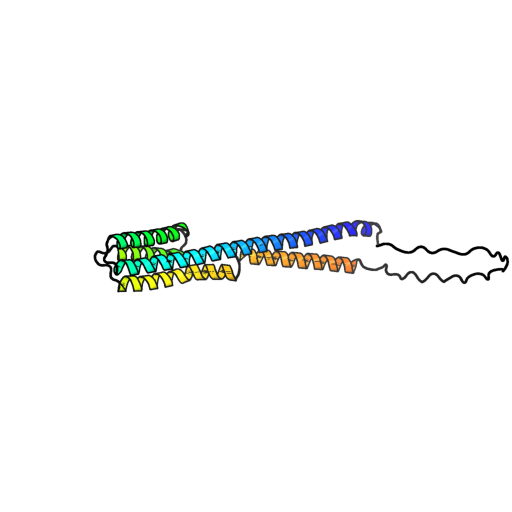 82.81 170 VAL A N 1
ATOM 1316 C CA . VAL A 1 170 ? 21.693 2.946 -42.869 1.00 82.81 170 VAL A CA 1
ATOM 1317 C C . VAL A 1 170 ? 21.535 1.785 -43.852 1.00 82.81 170 VAL A C 1
ATOM 1319 O O . VAL A 1 170 ? 22.189 1.781 -44.889 1.00 82.81 170 VAL A O 1
ATOM 1322 N N . ALA A 1 171 ? 20.629 0.836 -43.600 1.00 78.56 171 ALA A N 1
ATOM 1323 C CA . ALA A 1 171 ? 20.382 -0.279 -44.515 1.00 78.56 171 ALA A CA 1
ATOM 1324 C C . ALA A 1 171 ? 19.868 0.181 -45.894 1.00 78.56 171 ALA A C 1
ATOM 1326 O O . ALA A 1 171 ? 20.320 -0.337 -46.914 1.00 78.56 171 ALA A O 1
ATOM 1327 N N . LEU A 1 172 ? 18.970 1.171 -45.936 1.00 83.81 172 LEU A N 1
ATOM 1328 C CA . LEU A 1 172 ? 18.449 1.754 -47.178 1.00 83.81 172 LEU A CA 1
ATOM 1329 C C . LEU A 1 172 ? 19.509 2.565 -47.935 1.00 83.81 172 LEU A C 1
ATOM 1331 O O . LEU A 1 172 ? 19.564 2.489 -49.155 1.00 83.81 172 LEU A O 1
ATOM 1335 N N . TRP A 1 173 ? 20.373 3.304 -47.234 1.00 81.44 173 TRP A N 1
ATOM 1336 C CA . TRP A 1 173 ? 21.513 3.996 -47.850 1.00 81.44 173 TRP A CA 1
ATOM 1337 C C . TRP A 1 173 ? 22.557 3.026 -48.415 1.00 81.44 173 TRP A C 1
ATOM 1339 O O . TRP A 1 173 ? 23.240 3.342 -49.388 1.00 81.44 173 TRP A O 1
ATOM 1349 N N . LEU A 1 174 ? 22.696 1.849 -47.801 1.00 73.12 174 LEU A N 1
ATOM 1350 C CA . LEU A 1 174 ? 23.698 0.850 -48.166 1.00 73.12 174 LEU A CA 1
ATOM 1351 C C . LEU A 1 174 ? 23.190 -0.223 -49.145 1.00 73.12 174 LEU A C 1
ATOM 1353 O O . LEU A 1 174 ? 24.003 -1.001 -49.650 1.00 73.12 174 LEU A O 1
ATOM 1357 N N . GLY A 1 175 ? 21.891 -0.277 -49.454 1.00 64.00 175 GLY A N 1
ATOM 1358 C CA . GLY A 1 175 ? 21.309 -1.256 -50.380 1.00 64.00 175 GLY A CA 1
ATOM 1359 C C . GLY A 1 175 ? 20.621 -0.628 -51.603 1.00 64.00 175 GLY A C 1
ATOM 1360 O O . GLY A 1 175 ? 20.042 0.443 -51.490 1.00 64.00 175 GLY A O 1
ATOM 1361 N N . PRO A 1 176 ? 20.556 -1.305 -52.767 1.00 57.69 176 PRO A N 1
ATOM 1362 C CA . PRO A 1 176 ? 21.555 -2.134 -53.424 1.00 57.69 176 PRO A CA 1
ATOM 1363 C C . PRO A 1 176 ? 22.057 -1.429 -54.704 1.00 57.69 176 PRO A C 1
ATOM 1365 O O . PRO A 1 176 ? 21.359 -1.388 -55.711 1.00 57.69 176 PRO A O 1
ATOM 1368 N N . THR A 1 177 ? 23.323 -1.011 -54.761 1.00 55.06 177 THR A N 1
ATOM 1369 C CA . THR A 1 177 ? 24.003 -0.793 -56.063 1.00 55.06 177 THR A CA 1
ATOM 1370 C C . THR A 1 177 ? 24.429 -2.118 -56.724 1.00 55.06 177 THR A C 1
ATOM 1372 O O . THR A 1 177 ? 25.230 -2.128 -57.652 1.00 55.06 177 THR A O 1
ATOM 1375 N N . GLY A 1 178 ? 23.912 -3.259 -56.245 1.00 51.09 178 GLY A N 1
ATOM 1376 C CA . GLY A 1 178 ? 24.399 -4.598 -56.588 1.00 51.09 178 GLY A CA 1
ATOM 1377 C C . GLY A 1 178 ? 23.339 -5.686 -56.764 1.00 51.09 178 GLY A C 1
ATOM 1378 O O . GLY A 1 178 ? 23.708 -6.854 -56.765 1.00 51.09 178 GLY A O 1
ATOM 1379 N N . LEU A 1 179 ? 22.059 -5.353 -56.965 1.00 49.25 179 LEU A N 1
ATOM 1380 C CA . LEU A 1 179 ? 21.136 -6.269 -57.656 1.00 49.25 179 LEU A CA 1
ATOM 1381 C C . LEU A 1 179 ? 21.219 -6.015 -59.169 1.00 49.25 179 LEU A C 1
ATOM 1383 O O . LEU A 1 179 ? 20.209 -5.868 -59.850 1.00 49.25 179 LEU A O 1
ATOM 1387 N N . SER A 1 180 ? 22.436 -5.950 -59.717 1.00 55.19 180 SER A N 1
ATOM 1388 C CA . SER A 1 180 ? 22.601 -6.177 -61.148 1.00 55.19 180 SER A CA 1
ATOM 1389 C C . SER A 1 180 ? 22.268 -7.639 -61.363 1.00 55.19 180 SER A C 1
ATOM 1391 O O . SER A 1 180 ? 23.073 -8.516 -61.045 1.00 55.19 180 SER A O 1
ATOM 1393 N N . MET A 1 181 ? 21.045 -7.895 -61.832 1.00 51.72 181 MET A N 1
ATOM 1394 C CA . MET A 1 181 ? 20.672 -9.176 -62.406 1.00 51.72 181 MET A CA 1
ATOM 1395 C C . MET A 1 181 ? 21.819 -9.589 -63.318 1.00 51.72 181 MET A C 1
ATOM 1397 O O . MET A 1 181 ? 22.101 -8.925 -64.315 1.00 51.72 181 MET A O 1
ATOM 1401 N N . ARG A 1 182 ? 22.536 -10.641 -62.927 1.00 54.94 182 ARG A N 1
ATOM 1402 C CA . ARG A 1 182 ? 23.506 -11.287 -63.796 1.00 54.94 182 ARG A CA 1
ATOM 1403 C C . ARG A 1 182 ? 22.694 -11.673 -65.038 1.00 54.94 182 ARG A C 1
ATOM 1405 O O . ARG A 1 182 ? 21.748 -12.448 -64.870 1.00 54.94 182 ARG A O 1
ATOM 1412 N N . PRO A 1 183 ? 22.945 -11.092 -66.229 1.00 55.25 183 PRO A N 1
ATOM 1413 C CA . PRO A 1 183 ? 22.200 -11.483 -67.413 1.00 55.25 183 PRO A CA 1
ATOM 1414 C C . PRO A 1 183 ? 22.351 -12.993 -67.539 1.00 55.25 183 PRO A C 1
ATOM 1416 O O . PRO A 1 183 ? 23.451 -13.520 -67.338 1.00 55.25 183 PRO A O 1
ATOM 1419 N N . ALA A 1 184 ? 21.226 -13.679 -67.753 1.00 54.88 184 ALA A N 1
ATOM 1420 C CA . ALA A 1 184 ? 21.207 -15.114 -67.966 1.00 54.88 184 ALA A CA 1
ATOM 1421 C C . ALA A 1 184 ? 22.319 -15.438 -68.962 1.00 54.88 184 ALA A C 1
ATOM 1423 O O . ALA A 1 184 ? 22.333 -14.893 -70.067 1.00 54.88 184 ALA A O 1
ATOM 1424 N N . ALA A 1 185 ? 23.295 -16.240 -68.527 1.00 57.41 185 ALA A N 1
ATOM 1425 C CA . ALA A 1 185 ? 24.323 -16.741 -69.418 1.00 57.41 185 ALA A CA 1
ATOM 1426 C C . ALA A 1 185 ? 23.593 -17.300 -70.639 1.00 57.41 185 ALA A C 1
ATOM 1428 O O . ALA A 1 185 ? 22.704 -18.141 -70.482 1.00 57.41 185 ALA A O 1
ATOM 1429 N N . SER A 1 186 ? 23.895 -16.766 -71.823 1.00 61.59 186 SER A N 1
ATOM 1430 C CA . SER A 1 186 ? 23.357 -17.285 -73.070 1.00 61.59 186 SER A CA 1
ATOM 1431 C C . SER A 1 186 ? 23.649 -18.776 -73.078 1.00 61.59 186 SER A C 1
ATOM 1433 O O . SER A 1 186 ? 24.815 -19.175 -73.076 1.00 61.59 186 SER A O 1
ATOM 1435 N N . VAL A 1 187 ? 22.590 -19.577 -73.001 1.00 60.50 187 VAL A N 1
ATOM 1436 C CA . VAL A 1 187 ? 22.647 -21.022 -73.170 1.00 60.50 187 VAL A CA 1
ATOM 1437 C C . VAL A 1 187 ? 23.334 -21.256 -74.508 1.00 60.50 187 VAL A C 1
ATOM 1439 O O . VAL A 1 187 ? 22.764 -20.981 -75.562 1.00 60.50 187 VAL A O 1
ATOM 1442 N N . VAL A 1 188 ? 24.600 -21.666 -74.457 1.00 65.56 188 VAL A N 1
ATOM 1443 C CA . VAL A 1 188 ? 25.336 -22.130 -75.628 1.00 65.56 188 VAL A CA 1
ATOM 1444 C C . VAL A 1 188 ? 24.551 -23.326 -76.150 1.00 65.56 188 VAL A C 1
ATOM 1446 O O . VAL A 1 188 ? 24.317 -24.286 -75.415 1.00 65.56 188 VAL A O 1
ATOM 1449 N N . ALA A 1 189 ? 24.060 -23.212 -77.383 1.00 62.09 189 ALA A N 1
ATOM 1450 C CA . ALA A 1 189 ? 23.331 -24.281 -78.044 1.00 62.09 189 ALA A CA 1
ATOM 1451 C C . ALA A 1 189 ? 24.203 -25.551 -78.065 1.00 62.09 189 ALA A C 1
ATOM 1453 O O . ALA A 1 189 ? 25.392 -25.450 -78.379 1.00 62.09 189 ALA A O 1
ATOM 1454 N N . PRO A 1 190 ? 23.656 -26.729 -77.721 1.00 60.31 190 PRO A N 1
ATOM 1455 C CA . PRO A 1 190 ? 24.415 -27.965 -77.789 1.00 60.31 190 PRO A CA 1
ATOM 1456 C C . PRO A 1 190 ? 24.799 -28.265 -79.241 1.00 60.31 190 PRO A C 1
ATOM 1458 O O . PRO A 1 190 ? 23.966 -28.236 -80.149 1.00 60.31 190 PRO A O 1
ATOM 1461 N N . GLU A 1 191 ? 26.085 -28.539 -79.429 1.00 63.34 191 GLU A N 1
ATOM 1462 C CA . GLU A 1 191 ? 26.689 -29.049 -80.656 1.00 63.34 191 GLU A CA 1
ATOM 1463 C C . GLU A 1 191 ? 25.974 -30.349 -81.094 1.00 63.34 191 GLU A C 1
ATOM 1465 O O . GLU A 1 191 ? 25.645 -31.178 -80.236 1.00 63.34 191 GLU A O 1
ATOM 1470 N N . PRO A 1 192 ? 25.672 -30.549 -82.392 1.00 56.16 192 PRO A N 1
ATOM 1471 C CA . PRO A 1 192 ? 24.967 -31.742 -82.845 1.00 56.16 192 PRO A CA 1
ATOM 1472 C C . PRO A 1 192 ? 25.820 -32.991 -82.603 1.00 56.16 192 PRO A C 1
ATOM 1474 O O . PRO A 1 192 ? 26.894 -33.161 -83.176 1.00 56.16 192 PRO A O 1
ATOM 1477 N N . ALA A 1 193 ? 25.304 -33.871 -81.744 1.00 52.69 193 ALA A N 1
ATOM 1478 C CA . ALA A 1 193 ? 25.913 -35.140 -81.390 1.00 52.69 193 ALA A CA 1
ATOM 1479 C C . ALA A 1 193 ? 26.102 -36.034 -82.625 1.00 52.69 193 ALA A C 1
ATOM 1481 O O . ALA A 1 193 ? 25.140 -36.505 -83.237 1.00 52.69 193 ALA A O 1
ATOM 1482 N N . THR A 1 194 ? 27.363 -36.312 -82.944 1.00 52.41 194 THR A N 1
ATOM 1483 C CA . THR A 1 194 ? 27.768 -37.412 -83.816 1.00 52.41 194 THR A CA 1
ATOM 1484 C C . THR A 1 194 ? 27.318 -38.726 -83.181 1.00 52.41 194 THR A C 1
ATOM 1486 O O . THR A 1 194 ? 27.772 -39.106 -82.102 1.00 52.41 194 THR A O 1
ATOM 1489 N N . ALA A 1 195 ? 26.397 -39.412 -83.849 1.00 51.78 195 ALA A N 1
ATOM 1490 C CA . ALA A 1 195 ? 25.969 -40.755 -83.499 1.00 51.78 195 ALA A CA 1
ATOM 1491 C C . ALA A 1 195 ? 27.141 -41.737 -83.613 1.00 51.78 195 ALA A C 1
ATOM 1493 O O . ALA A 1 195 ? 27.770 -41.788 -84.664 1.00 51.78 195 ALA A O 1
ATOM 1494 N N . LEU A 1 196 ? 27.383 -42.554 -82.584 1.00 43.78 196 LEU A N 1
ATOM 1495 C CA . LEU A 1 196 ? 27.806 -43.951 -82.732 1.00 43.78 196 LEU A CA 1
ATOM 1496 C C . LEU A 1 196 ? 27.820 -44.656 -81.368 1.00 43.78 196 LEU A C 1
ATOM 1498 O O . LEU A 1 196 ? 28.293 -44.098 -80.384 1.00 43.78 196 LEU A O 1
ATOM 1502 N N . GLY A 1 197 ? 27.391 -45.918 -81.348 1.00 46.59 197 GLY A N 1
ATOM 1503 C CA . GLY A 1 197 ? 27.763 -46.860 -80.290 1.00 46.59 197 GLY A CA 1
ATOM 1504 C C . GLY A 1 197 ? 26.611 -47.322 -79.415 1.00 46.59 197 GLY A C 1
ATOM 1505 O O . GLY A 1 197 ? 26.472 -46.905 -78.271 1.00 46.59 197 GLY A O 1
ATOM 1506 N N . ALA A 1 198 ? 25.805 -48.230 -79.958 1.00 53.78 198 ALA A N 1
ATOM 1507 C CA . ALA A 1 198 ? 24.973 -49.110 -79.161 1.00 53.78 198 ALA A CA 1
ATOM 1508 C C . ALA A 1 198 ? 25.856 -49.971 -78.245 1.00 53.78 198 ALA A C 1
ATOM 1510 O O . ALA A 1 198 ? 26.745 -50.657 -78.743 1.00 53.78 198 ALA A O 1
ATOM 1511 N N . ASP A 1 199 ? 25.545 -50.017 -76.952 1.00 47.31 199 ASP A N 1
ATOM 1512 C CA . ASP A 1 199 ? 25.702 -51.259 -76.208 1.00 47.31 199 ASP A CA 1
ATOM 1513 C C . ASP A 1 199 ? 24.578 -51.421 -75.184 1.00 47.31 199 ASP A C 1
ATOM 1515 O O . ASP A 1 199 ? 24.216 -50.511 -74.436 1.00 47.31 199 ASP A O 1
ATOM 1519 N N . LYS A 1 200 ? 23.964 -52.597 -75.241 1.00 54.84 200 LYS A N 1
ATOM 1520 C CA . LYS A 1 200 ? 22.839 -53.036 -74.430 1.00 54.84 200 LYS A CA 1
ATOM 1521 C C . LYS A 1 200 ? 23.415 -53.881 -73.308 1.00 54.84 200 LYS A C 1
ATOM 1523 O O . LYS A 1 200 ? 23.771 -55.014 -73.588 1.00 54.84 200 LYS A O 1
ATOM 1528 N N . THR A 1 201 ? 23.336 -53.446 -72.052 1.00 49.56 201 THR A N 1
ATOM 1529 C CA . THR A 1 201 ? 23.200 -54.411 -70.944 1.00 49.56 201 THR A CA 1
ATOM 1530 C C . THR A 1 201 ? 22.754 -53.770 -69.627 1.00 49.56 201 THR A C 1
ATOM 1532 O O . THR A 1 201 ? 23.314 -52.775 -69.188 1.00 49.56 201 THR A O 1
ATOM 1535 N N . ALA A 1 202 ? 21.801 -54.455 -68.983 1.00 45.81 202 ALA A N 1
ATOM 1536 C CA . ALA A 1 202 ? 21.554 -54.535 -67.536 1.00 45.81 202 ALA A CA 1
ATOM 1537 C C . ALA A 1 202 ? 20.791 -53.400 -66.804 1.00 45.81 202 ALA A C 1
ATOM 1539 O O . ALA A 1 202 ? 21.351 -52.479 -66.222 1.00 45.81 202 ALA A O 1
ATOM 1540 N N . LEU A 1 203 ? 19.470 -53.599 -66.709 1.00 51.81 203 LEU A N 1
ATOM 1541 C CA . LEU A 1 203 ? 18.633 -53.329 -65.520 1.00 51.81 203 LEU A CA 1
ATOM 1542 C C . LEU A 1 203 ? 18.864 -54.434 -64.450 1.00 51.81 203 LEU A C 1
ATOM 1544 O O . LEU A 1 203 ? 19.441 -55.464 -64.802 1.00 51.81 203 LEU A O 1
ATOM 1548 N N . PRO A 1 204 ? 18.232 -54.417 -63.251 1.00 63.12 204 PRO A N 1
ATOM 1549 C CA . PRO A 1 204 ? 17.800 -53.329 -62.348 1.00 63.12 204 PRO A CA 1
ATOM 1550 C C . PRO A 1 204 ? 18.170 -53.628 -60.862 1.00 63.12 204 PRO A C 1
ATOM 1552 O O . PRO A 1 204 ? 18.581 -54.740 -60.543 1.00 63.12 204 PRO A O 1
ATOM 1555 N N . ARG A 1 205 ? 17.895 -52.713 -59.913 1.00 52.62 205 ARG A N 1
ATOM 1556 C CA . ARG A 1 205 ? 17.044 -53.014 -58.728 1.00 52.62 205 ARG A CA 1
ATOM 1557 C C . ARG A 1 205 ? 16.864 -51.836 -57.765 1.00 52.62 205 ARG A C 1
ATOM 1559 O O . ARG A 1 205 ? 17.802 -51.215 -57.287 1.00 52.62 205 ARG A O 1
ATOM 1566 N N . SER A 1 206 ? 15.591 -51.637 -57.458 1.00 61.91 206 SER A N 1
ATOM 1567 C CA . SER A 1 206 ? 14.982 -50.899 -56.359 1.00 61.91 206 SER A CA 1
ATOM 1568 C C . SER A 1 206 ? 15.320 -51.471 -54.979 1.00 61.91 206 SER A C 1
ATOM 1570 O O . SER A 1 206 ? 15.243 -52.689 -54.807 1.00 61.91 206 SER A O 1
ATOM 1572 N N . VAL A 1 207 ? 15.496 -50.602 -53.978 1.00 64.19 207 VAL A N 1
ATOM 1573 C CA . VAL A 1 207 ? 15.161 -50.905 -52.574 1.00 64.19 207 VAL A CA 1
ATOM 1574 C C . VAL A 1 207 ? 14.532 -49.663 -51.917 1.00 64.19 207 VAL A C 1
ATOM 1576 O O . VAL A 1 207 ? 15.156 -48.603 -51.933 1.00 64.19 207 VAL A O 1
ATOM 1579 N N . PRO A 1 208 ? 13.315 -49.770 -51.349 1.00 64.69 208 PRO A N 1
ATOM 1580 C CA . PRO A 1 208 ? 12.677 -48.726 -50.553 1.00 64.69 208 PRO A CA 1
ATOM 1581 C C . PRO A 1 208 ? 12.763 -48.985 -49.035 1.00 64.69 208 PRO A C 1
ATOM 1583 O O . PRO A 1 208 ? 12.871 -50.127 -48.599 1.00 64.69 208 PRO A O 1
ATOM 1586 N N . HIS A 1 209 ? 12.569 -47.893 -48.284 1.00 54.50 209 HIS A N 1
ATOM 1587 C CA . HIS A 1 209 ? 12.054 -47.770 -46.907 1.00 54.50 209 HIS A CA 1
ATOM 1588 C C . HIS A 1 209 ? 12.781 -48.443 -45.736 1.00 54.50 209 HIS A C 1
ATOM 1590 O O . HIS A 1 209 ? 12.969 -49.655 -45.728 1.00 54.50 209 HIS A O 1
ATOM 1596 N N . ARG A 1 210 ? 12.916 -47.691 -44.626 1.00 55.03 210 ARG A N 1
ATOM 1597 C CA . ARG A 1 210 ? 12.110 -47.919 -43.402 1.00 55.03 210 ARG A CA 1
ATOM 1598 C C . ARG A 1 210 ? 12.245 -46.777 -42.361 1.00 55.03 210 ARG A C 1
ATOM 1600 O O . ARG A 1 210 ? 12.972 -45.838 -42.664 1.00 55.03 210 ARG A O 1
ATOM 1607 N N . PRO A 1 211 ? 11.423 -46.787 -41.288 1.00 63.81 211 PRO A N 1
ATOM 1608 C CA . PRO A 1 211 ? 10.626 -45.661 -40.797 1.00 63.81 211 PRO A CA 1
ATOM 1609 C C . PRO A 1 211 ? 11.302 -44.794 -39.731 1.00 63.81 211 PRO A C 1
ATOM 1611 O O . PRO A 1 211 ? 12.280 -45.263 -39.110 1.00 63.81 211 PRO A O 1
#

Sequence (211 aa):
MDPQIKDWLPPVIGLAGGLVAGLIAAMSAVIGKENKISEFRQAWIDAQRIDLATLTAEAVAYAGEIESSKKVERLAAFDAAHARIELRENPEEEEWTAVRAELDALREDMLKPVPETVALRDRRMTILEAARLPLKANWTIVKTGEPWFRRFKNAIIVAIVAAVTIGVTVALWLGPTGLSMRPAASVVAPEPATALGADKTALPRSVPHRP

Secondary structure (DSSP, 8-state):
--HHHHHTHHHHHHHHHHHHHHHHHHHHHHHHHHHHHHHHHHHHHHHHHHHHHHHHHHHHHHHH---HHHHHHHHHHHHHHHHHHHHHS-TT-GGGHHHHHHHHHHHHHHTSSS--HHHHHHHHHHHHHHHHHHHHHHHHHHHH--HHHHHHHHHHHHHHHHHHHHHHHHHHHHS-TT---------PPPPP-------------------